Protein AF-A0AA39M0L3-F1 (afdb_monomer_lite)

Structure (mmCIF, N/CA/C/O backbone):
data_AF-A0AA39M0L3-F1
#
_entry.id   AF-A0AA39M0L3-F1
#
loop_
_atom_site.group_PDB
_atom_site.id
_atom_site.type_symbol
_atom_site.label_atom_id
_atom_site.label_alt_id
_atom_site.label_comp_id
_atom_site.label_asym_id
_atom_site.label_entity_id
_atom_site.label_seq_id
_atom_site.pdbx_PDB_ins_code
_atom_site.Cartn_x
_atom_site.Cartn_y
_atom_site.Cartn_z
_atom_site.occupancy
_atom_site.B_iso_or_equiv
_atom_site.auth_seq_id
_atom_site.auth_comp_id
_atom_site.auth_asym_id
_atom_site.auth_atom_id
_atom_site.pdbx_PDB_model_num
ATOM 1 N N . MET A 1 1 ? -43.249 -17.924 39.542 1.00 46.56 1 MET A N 1
ATOM 2 C CA . MET A 1 1 ? -41.851 -18.372 39.709 1.00 46.56 1 MET A CA 1
ATOM 3 C C . MET A 1 1 ? -40.977 -17.366 38.980 1.00 46.56 1 MET A C 1
ATOM 5 O O . MET A 1 1 ? -41.146 -17.261 37.772 1.00 46.56 1 MET A O 1
ATOM 9 N N . PRO A 1 2 ? -40.158 -16.557 39.668 1.00 52.34 2 PRO A N 1
ATOM 10 C CA . PRO A 1 2 ? -39.236 -15.657 38.985 1.00 52.34 2 PRO A CA 1
ATOM 11 C C . PRO A 1 2 ? -38.151 -16.496 38.298 1.00 52.34 2 PRO A C 1
ATOM 13 O O . PRO A 1 2 ? -37.531 -17.353 38.927 1.00 52.34 2 PRO A O 1
ATOM 16 N N . LEU A 1 3 ? -37.981 -16.300 36.992 1.00 52.09 3 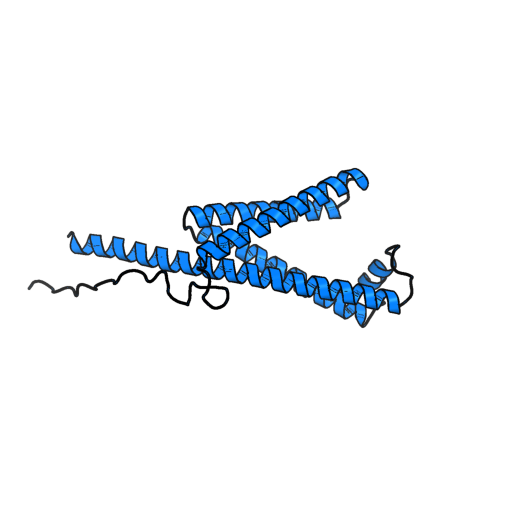LEU A N 1
ATOM 17 C CA . LEU A 1 3 ? -36.908 -16.913 36.216 1.00 52.09 3 LEU A CA 1
ATOM 18 C C . LEU A 1 3 ? -35.596 -16.234 36.619 1.00 52.09 3 LEU A C 1
ATOM 20 O O . LEU A 1 3 ? -35.412 -15.043 36.381 1.00 52.09 3 LEU A O 1
ATOM 24 N N . CYS A 1 4 ? -34.698 -16.987 37.253 1.00 48.91 4 CYS A N 1
ATOM 25 C CA . CYS A 1 4 ? -33.311 -16.575 37.443 1.00 48.91 4 CYS A CA 1
ATOM 26 C C . CYS A 1 4 ? -32.645 -16.557 36.063 1.00 48.91 4 CYS A C 1
ATOM 28 O O . CYS A 1 4 ? -32.217 -17.600 35.568 1.00 48.91 4 CYS A O 1
ATOM 30 N N . TYR A 1 5 ? -32.592 -15.393 35.417 1.00 56.22 5 TYR A N 1
ATOM 31 C CA . TYR A 1 5 ? -31.740 -15.223 34.249 1.00 56.22 5 TYR A CA 1
ATOM 32 C C . TYR A 1 5 ? -30.280 -15.233 34.717 1.00 56.22 5 TYR A C 1
ATOM 34 O O . TYR A 1 5 ? -29.941 -14.503 35.652 1.00 56.22 5 TYR A O 1
ATOM 42 N N . PRO A 1 6 ? -29.406 -16.064 34.123 1.00 57.78 6 PRO A N 1
ATOM 43 C CA . PRO A 1 6 ? -27.988 -16.013 34.426 1.00 57.78 6 PRO A CA 1
ATOM 44 C C . PRO A 1 6 ? -27.462 -14.634 34.025 1.00 57.78 6 PRO A C 1
ATOM 46 O O . PRO A 1 6 ? -27.453 -14.270 32.851 1.00 57.78 6 PRO A O 1
ATOM 49 N N . THR A 1 7 ? -27.030 -13.853 35.010 1.00 57.41 7 THR A N 1
ATOM 50 C CA . THR A 1 7 ? -26.257 -12.636 34.776 1.00 57.41 7 THR A CA 1
ATOM 51 C C . THR A 1 7 ? -24.917 -13.052 34.178 1.00 57.41 7 THR A C 1
ATOM 53 O O . THR A 1 7 ? -24.018 -13.488 34.900 1.00 57.41 7 THR A O 1
ATOM 56 N N . TYR A 1 8 ? -24.787 -12.971 32.855 1.00 57.88 8 TYR A N 1
ATOM 57 C CA . TYR A 1 8 ? -23.500 -13.128 32.188 1.00 57.88 8 TYR A CA 1
ATOM 58 C C . TYR A 1 8 ? -22.629 -11.927 32.556 1.00 57.88 8 TYR A C 1
ATOM 60 O O . TYR A 1 8 ? -22.856 -10.810 32.097 1.00 57.88 8 TYR A O 1
ATOM 68 N N . TYR A 1 9 ? -21.650 -12.146 33.432 1.00 62.09 9 TYR A N 1
ATOM 69 C CA . TYR A 1 9 ? -20.658 -11.131 33.765 1.00 62.09 9 TYR A CA 1
ATOM 70 C C . TYR A 1 9 ? -19.723 -10.954 32.566 1.00 62.09 9 TYR A C 1
ATOM 72 O O . TYR A 1 9 ? -18.829 -11.769 32.334 1.00 62.09 9 TYR A O 1
ATOM 80 N N . VAL A 1 10 ? -19.955 -9.909 31.775 1.00 71.06 10 VAL A N 1
ATOM 81 C CA . VAL A 1 10 ? -19.057 -9.522 30.687 1.00 71.06 10 VAL A CA 1
ATOM 82 C C . VAL A 1 10 ? -17.852 -8.824 31.322 1.00 71.06 10 VAL A C 1
ATOM 84 O O . VAL A 1 10 ? -17.960 -7.703 31.817 1.00 71.06 10 VAL A O 1
ATOM 87 N N . GLY A 1 11 ? -16.715 -9.522 31.386 1.00 81.38 11 GLY A N 1
ATOM 88 C CA . GLY A 1 11 ? -15.457 -8.950 31.874 1.00 81.38 11 GLY A CA 1
ATOM 89 C C . GLY A 1 11 ? -14.958 -7.808 30.974 1.00 81.38 11 GLY A C 1
ATOM 90 O O . GLY A 1 11 ? -15.377 -7.726 29.823 1.00 81.38 11 GLY A O 1
ATOM 91 N N . PRO A 1 12 ? -14.062 -6.932 31.468 1.00 88.75 12 PRO A N 1
ATOM 92 C CA . PRO A 1 12 ? -13.563 -5.792 30.700 1.00 88.75 12 PRO A CA 1
ATOM 93 C C . PRO A 1 12 ? -12.848 -6.230 29.413 1.00 88.75 12 PRO A C 1
ATOM 95 O O . PRO A 1 12 ? -12.156 -7.249 29.396 1.00 88.75 12 PRO A O 1
ATOM 98 N N . PHE A 1 13 ? -12.967 -5.431 28.348 1.00 92.12 13 PHE A N 1
ATOM 99 C CA . PHE A 1 13 ? -12.268 -5.682 27.086 1.00 92.12 13 PHE A CA 1
ATOM 100 C C . PHE A 1 13 ? -10.744 -5.622 27.267 1.00 92.12 13 PHE A C 1
ATOM 102 O O . PHE A 1 13 ? -10.194 -4.619 27.733 1.00 92.12 13 PHE A O 1
ATOM 109 N N . ASP A 1 14 ? -10.048 -6.683 26.860 1.00 93.56 14 ASP A N 1
ATOM 110 C CA . ASP A 1 14 ? -8.590 -6.758 26.936 1.00 93.56 14 ASP A CA 1
ATOM 111 C C . ASP A 1 14 ? -7.925 -6.050 25.744 1.00 93.56 14 ASP A C 1
ATOM 113 O O . ASP A 1 14 ? -7.657 -6.638 24.693 1.00 93.56 14 ASP A O 1
ATOM 117 N N . HIS A 1 15 ? -7.619 -4.765 25.929 1.00 93.00 15 HIS A N 1
ATOM 118 C CA . HIS A 1 15 ? -6.913 -3.946 24.939 1.00 93.00 15 HIS A CA 1
ATOM 119 C C . HIS A 1 15 ? -5.476 -4.408 24.653 1.00 93.00 15 HIS A C 1
ATOM 121 O O . HIS A 1 15 ? -4.912 -4.034 23.625 1.00 93.00 15 HIS A O 1
ATOM 127 N N . TYR A 1 16 ? -4.861 -5.184 25.550 1.00 92.31 16 TYR A N 1
ATOM 128 C CA . TYR A 1 16 ? -3.459 -5.591 25.438 1.00 92.31 16 TYR A CA 1
ATOM 129 C C . TYR A 1 16 ? -3.292 -7.028 24.955 1.00 92.31 16 TYR A C 1
ATOM 131 O O . TYR A 1 16 ? -2.170 -7.542 24.944 1.00 92.31 16 TYR A O 1
ATOM 139 N N . ASN A 1 17 ? -4.379 -7.647 24.491 1.00 92.50 17 ASN A N 1
ATOM 140 C CA . ASN A 1 17 ? -4.329 -8.975 23.916 1.00 92.50 17 ASN A CA 1
ATOM 141 C C . ASN A 1 17 ? -3.258 -9.020 22.799 1.00 92.50 17 ASN A C 1
ATOM 143 O O . ASN A 1 17 ? -3.282 -8.176 21.891 1.00 92.50 17 ASN A O 1
ATOM 147 N N . PRO A 1 18 ? -2.321 -9.994 22.821 1.00 93.44 18 PRO A N 1
ATOM 148 C CA . PRO A 1 18 ? -1.250 -10.125 21.829 1.00 93.44 18 PRO A CA 1
ATOM 149 C C . PRO A 1 18 ? -1.736 -10.103 20.376 1.00 93.44 18 PRO A C 1
ATOM 151 O O . PRO A 1 18 ? -0.999 -9.725 19.466 1.00 93.44 18 PRO A O 1
ATOM 154 N N . GLN A 1 19 ? -2.995 -10.472 20.154 1.00 94.88 19 GLN A N 1
ATOM 155 C CA . GLN A 1 19 ? -3.638 -10.483 18.853 1.00 94.88 19 GLN A CA 1
ATOM 156 C C . GLN A 1 19 ? -3.845 -9.077 18.244 1.00 94.88 19 GLN A C 1
ATOM 158 O O . GLN A 1 19 ? -4.029 -8.963 17.031 1.00 94.88 19 GLN A O 1
ATOM 163 N N . TYR A 1 20 ? -3.797 -8.013 19.052 1.00 94.12 20 TYR A N 1
ATOM 164 C CA . TYR A 1 20 ? -3.870 -6.610 18.615 1.00 94.12 20 TYR A CA 1
ATOM 165 C C . TYR A 1 20 ? -2.500 -5.924 18.594 1.00 94.12 20 TYR A C 1
ATOM 167 O O . TYR A 1 20 ? -2.407 -4.706 18.420 1.00 94.12 20 TYR A O 1
ATOM 175 N N . MET A 1 21 ? -1.422 -6.689 18.764 1.00 92.25 21 MET A N 1
ATOM 176 C CA . MET A 1 21 ? -0.061 -6.172 18.751 1.00 92.25 21 MET A CA 1
ATOM 177 C C . MET A 1 21 ? 0.633 -6.464 17.420 1.00 92.25 21 MET A C 1
ATOM 179 O O . MET A 1 21 ? 0.474 -7.520 16.806 1.00 92.25 21 MET A O 1
ATOM 183 N N . CYS A 1 22 ? 1.455 -5.522 16.973 1.00 91.38 22 CYS A N 1
A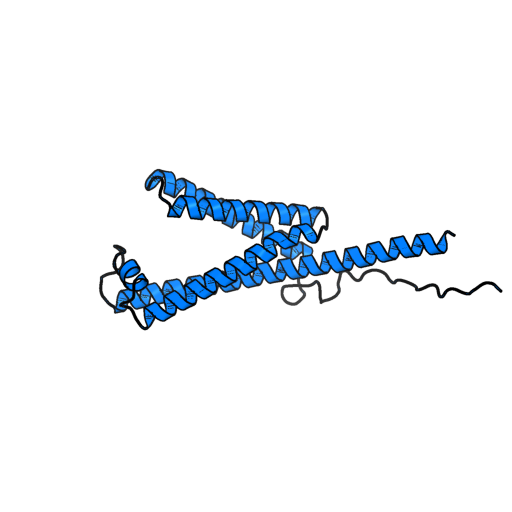TOM 184 C CA . CYS A 1 22 ? 2.331 -5.667 15.815 1.00 91.38 22 CYS A CA 1
ATOM 185 C C . CYS A 1 22 ? 3.809 -5.586 16.241 1.00 91.38 22 CYS A C 1
ATOM 187 O O . CYS A 1 22 ? 4.114 -5.419 17.423 1.00 91.38 22 CYS A O 1
ATOM 189 N N . CYS A 1 23 ? 4.729 -5.746 15.281 1.00 79.62 23 CYS A N 1
ATOM 190 C CA . CYS A 1 23 ? 6.179 -5.641 15.506 1.00 79.62 23 CYS A CA 1
ATOM 191 C C . CYS A 1 23 ? 6.668 -6.484 16.701 1.00 79.62 23 CYS A C 1
ATOM 193 O O . CYS A 1 23 ? 7.214 -5.953 17.666 1.00 79.62 23 CYS A O 1
ATOM 195 N N . CYS A 1 24 ? 6.417 -7.797 16.658 1.00 82.12 24 CYS A N 1
ATOM 196 C CA . CYS A 1 24 ? 6.792 -8.743 17.719 1.00 82.12 24 CYS A CA 1
ATOM 197 C C . CYS A 1 24 ? 6.186 -8.426 19.101 1.00 82.12 24 CYS A C 1
ATOM 199 O O . CYS A 1 24 ? 6.804 -8.706 20.121 1.00 82.12 24 CYS A O 1
ATOM 201 N N . GLY A 1 25 ? 4.990 -7.831 19.146 1.00 84.94 25 GLY A N 1
ATOM 202 C CA . GLY A 1 25 ? 4.302 -7.533 20.406 1.00 84.94 25 GLY A CA 1
ATOM 203 C C . GLY A 1 25 ? 4.608 -6.150 20.990 1.00 84.94 25 GLY A C 1
ATOM 204 O O . GLY A 1 25 ? 4.054 -5.796 22.023 1.00 84.94 25 GLY A O 1
ATOM 205 N N . SER A 1 26 ? 5.472 -5.359 20.348 1.00 89.50 26 SER A N 1
ATOM 206 C CA . SER A 1 26 ? 5.962 -4.087 20.903 1.00 89.50 26 SER A CA 1
ATOM 207 C C . SER A 1 26 ? 4.999 -2.909 20.752 1.00 89.50 26 SER A C 1
ATOM 209 O O . SER A 1 26 ? 5.082 -1.947 21.514 1.00 89.50 26 SER A O 1
ATOM 211 N N . MET A 1 27 ? 4.097 -2.945 19.767 1.00 93.56 27 MET A N 1
ATOM 212 C CA . MET A 1 27 ? 3.265 -1.793 19.429 1.00 93.56 27 MET A CA 1
ATOM 213 C C . MET A 1 27 ? 1.814 -2.190 19.165 1.00 93.56 27 MET A C 1
ATOM 215 O O . MET A 1 27 ? 1.533 -3.034 18.315 1.00 93.56 27 MET A O 1
ATOM 219 N N . HIS A 1 28 ? 0.888 -1.517 19.850 1.00 95.81 28 HIS A N 1
ATOM 220 C CA . HIS A 1 28 ? -0.551 -1.679 19.649 1.00 95.81 28 HIS A CA 1
ATOM 221 C C . HIS A 1 28 ? -0.974 -1.269 18.229 1.00 95.81 28 HIS A C 1
ATOM 223 O O . HIS A 1 28 ? -0.528 -0.233 17.720 1.00 95.81 28 HIS A O 1
ATOM 229 N N . ALA A 1 29 ? -1.881 -2.037 17.618 1.00 95.06 29 ALA A N 1
ATOM 230 C CA . ALA A 1 29 ? -2.304 -1.886 16.225 1.00 95.06 29 ALA A CA 1
ATOM 231 C C . ALA A 1 29 ? -2.763 -0.462 15.879 1.00 95.06 29 ALA A C 1
ATOM 233 O O . ALA A 1 29 ? -2.375 0.065 14.842 1.00 95.06 29 ALA A O 1
ATOM 234 N N . ARG A 1 30 ? -3.495 0.213 16.777 1.00 95.69 30 ARG A N 1
ATOM 235 C CA . ARG A 1 30 ? -3.929 1.609 16.568 1.00 95.69 30 ARG A CA 1
ATOM 236 C C . ARG A 1 30 ? -2.760 2.585 16.388 1.00 95.69 30 ARG A C 1
ATOM 238 O O . ARG A 1 30 ? -2.785 3.416 15.485 1.00 95.69 30 ARG A O 1
ATOM 245 N N . LYS A 1 31 ? -1.735 2.498 17.245 1.00 95.94 31 LYS A N 1
ATOM 246 C CA . LYS A 1 31 ? -0.553 3.379 17.168 1.00 95.94 31 LYS A CA 1
ATOM 247 C C . LYS A 1 31 ? 0.273 3.059 15.924 1.00 95.94 31 LYS A C 1
ATOM 249 O O . LYS A 1 31 ? 0.709 3.966 15.225 1.00 95.94 31 LYS A O 1
ATOM 254 N N . ALA A 1 32 ? 0.418 1.772 15.620 1.00 95.50 32 ALA A N 1
ATOM 255 C CA . ALA A 1 32 ? 1.082 1.304 14.413 1.00 95.50 32 ALA A CA 1
ATOM 256 C C . ALA A 1 32 ? 0.418 1.838 13.141 1.00 95.50 32 ALA A C 1
ATOM 258 O O . ALA A 1 32 ? 1.096 2.382 12.274 1.00 95.50 32 ALA A O 1
ATOM 259 N N . ALA A 1 33 ? -0.909 1.726 13.062 1.00 96.50 33 ALA A N 1
ATOM 260 C CA . ALA A 1 33 ? -1.703 2.209 11.943 1.00 96.50 33 ALA A CA 1
ATOM 261 C C . ALA A 1 33 ? -1.592 3.729 11.786 1.00 96.50 33 ALA A C 1
ATOM 263 O O . ALA A 1 33 ? -1.459 4.211 10.667 1.00 96.50 33 ALA A O 1
ATOM 264 N N . PHE A 1 34 ? -1.553 4.479 12.891 1.00 97.25 34 PHE A N 1
ATOM 265 C CA . PHE A 1 34 ? -1.317 5.921 12.851 1.00 97.25 34 PHE A CA 1
ATOM 266 C C . PHE A 1 34 ? 0.049 6.273 12.241 1.00 97.25 34 PHE A C 1
ATOM 268 O O . PHE A 1 34 ? 0.118 7.068 11.306 1.00 97.25 34 PHE A O 1
ATOM 275 N N . TYR A 1 35 ? 1.138 5.649 12.704 1.00 96.31 35 TYR A N 1
ATOM 276 C CA . TYR A 1 35 ? 2.466 5.898 12.130 1.00 96.31 35 TYR A CA 1
ATOM 277 C C . TYR A 1 35 ? 2.566 5.454 10.668 1.00 96.31 35 TYR A C 1
ATOM 279 O O . TYR A 1 35 ? 3.163 6.157 9.853 1.00 96.31 35 TYR A O 1
ATOM 287 N N . ALA A 1 36 ? 1.947 4.324 10.323 1.00 95.94 36 ALA A N 1
ATOM 288 C CA . ALA A 1 36 ? 1.877 3.837 8.952 1.00 95.94 36 ALA A CA 1
ATOM 289 C C . ALA A 1 36 ? 1.119 4.818 8.040 1.00 95.94 36 ALA A C 1
ATOM 291 O O . ALA A 1 36 ? 1.594 5.112 6.945 1.00 95.94 36 ALA A O 1
ATOM 292 N N . ALA A 1 37 ? -0.003 5.379 8.502 1.00 96.94 37 ALA A N 1
ATOM 293 C CA . ALA A 1 37 ? -0.759 6.401 7.780 1.00 96.94 37 ALA A CA 1
ATOM 294 C C . ALA A 1 37 ? 0.055 7.691 7.590 1.00 96.94 37 ALA A C 1
ATOM 296 O O . ALA A 1 37 ? 0.084 8.233 6.488 1.00 96.94 37 ALA A O 1
ATOM 297 N N . CYS A 1 38 ? 0.782 8.152 8.614 1.00 97.44 38 CYS A N 1
ATOM 298 C CA . CYS A 1 38 ? 1.675 9.312 8.503 1.00 97.44 38 CYS A CA 1
ATOM 299 C C . CYS A 1 38 ? 2.801 9.087 7.483 1.00 97.44 38 CYS A C 1
ATOM 301 O O . CYS A 1 38 ? 3.080 9.965 6.667 1.00 97.44 38 CYS A O 1
ATOM 303 N N . LEU A 1 39 ? 3.431 7.909 7.500 1.00 96.12 39 LEU A N 1
ATOM 304 C CA . LEU A 1 39 ? 4.472 7.561 6.535 1.00 96.12 39 LEU A CA 1
ATOM 305 C C . LEU A 1 39 ? 3.906 7.485 5.112 1.00 96.12 39 LEU A C 1
ATOM 307 O O . LEU A 1 39 ? 4.474 8.073 4.193 1.00 96.12 39 LEU A O 1
ATOM 311 N N . ALA A 1 40 ? 2.765 6.813 4.934 1.00 95.88 40 ALA A N 1
ATOM 312 C CA . ALA A 1 40 ? 2.069 6.747 3.652 1.00 95.88 40 ALA A CA 1
ATOM 313 C C . ALA A 1 40 ? 1.703 8.149 3.146 1.00 95.88 40 ALA A C 1
ATOM 315 O O . ALA A 1 40 ? 1.872 8.441 1.963 1.00 95.88 40 ALA A O 1
ATOM 316 N N . MET A 1 41 ? 1.278 9.040 4.048 1.00 97.44 41 MET A N 1
ATOM 317 C CA . MET A 1 41 ? 0.960 10.420 3.709 1.00 97.44 41 MET A CA 1
ATOM 318 C C . MET A 1 41 ? 2.190 11.159 3.170 1.00 97.44 41 MET A C 1
ATOM 320 O O . MET A 1 41 ? 2.140 11.752 2.094 1.00 97.44 41 MET A O 1
ATOM 324 N N . ALA A 1 42 ? 3.321 11.079 3.872 1.00 96.69 42 ALA A N 1
ATOM 325 C CA . ALA A 1 42 ? 4.563 11.700 3.422 1.00 96.69 42 ALA A CA 1
ATOM 326 C C . ALA A 1 42 ? 4.984 11.192 2.031 1.00 96.69 42 ALA A C 1
ATOM 328 O O . ALA A 1 42 ? 5.307 11.990 1.151 1.00 96.69 42 ALA A O 1
ATOM 329 N N . VAL A 1 43 ? 4.908 9.877 1.799 1.00 94.50 43 VAL A N 1
ATOM 330 C CA . VAL A 1 43 ? 5.242 9.264 0.503 1.00 94.50 43 VAL A CA 1
ATOM 331 C C . VAL A 1 43 ? 4.307 9.742 -0.609 1.00 94.50 43 VAL A C 1
ATOM 333 O O . VAL A 1 43 ? 4.777 10.078 -1.697 1.00 94.50 43 VAL A O 1
ATOM 336 N N . VAL A 1 44 ? 2.997 9.813 -0.358 1.00 95.38 44 VAL A N 1
ATOM 337 C CA . VAL A 1 44 ? 2.022 10.286 -1.353 1.00 95.38 44 VAL A CA 1
ATOM 338 C C . VAL A 1 44 ? 2.233 11.763 -1.678 1.00 95.38 44 VAL A C 1
ATOM 340 O O . VAL A 1 44 ? 2.215 12.124 -2.851 1.00 95.38 44 VAL A O 1
ATOM 343 N N . VAL A 1 45 ? 2.507 12.610 -0.683 1.00 95.31 45 VAL A N 1
ATOM 344 C CA . VAL A 1 45 ? 2.807 14.034 -0.911 1.00 95.31 45 VAL A CA 1
ATOM 345 C C . VAL A 1 45 ? 4.068 14.199 -1.759 1.00 95.31 45 VAL A C 1
ATOM 347 O O . VAL A 1 45 ? 4.041 14.923 -2.752 1.00 95.31 45 VAL A O 1
ATOM 350 N N . LEU A 1 46 ? 5.149 13.486 -1.429 1.00 95.50 46 LEU A N 1
ATOM 351 C CA . LEU A 1 46 ? 6.376 13.503 -2.231 1.00 95.50 46 LEU A CA 1
ATOM 352 C C . LEU A 1 46 ? 6.127 13.011 -3.662 1.00 95.50 46 LEU A C 1
ATOM 354 O O . LEU A 1 46 ? 6.645 13.595 -4.613 1.00 95.50 46 LEU A O 1
ATOM 358 N N . SER A 1 47 ? 5.291 11.984 -3.826 1.00 93.38 47 SER A N 1
ATOM 359 C CA . SER A 1 47 ? 4.915 11.459 -5.142 1.00 93.38 47 SER A CA 1
ATOM 360 C C . SER A 1 47 ? 4.137 12.490 -5.963 1.00 93.38 47 SER A C 1
ATOM 362 O O . SER A 1 47 ? 4.435 12.684 -7.138 1.00 93.38 47 SER A O 1
ATOM 364 N N . LEU A 1 48 ? 3.183 13.199 -5.352 1.00 93.62 48 LEU A N 1
ATOM 365 C CA . LEU A 1 48 ? 2.423 14.265 -6.012 1.00 93.62 48 LEU A CA 1
ATOM 366 C C . LEU A 1 48 ? 3.320 15.439 -6.424 1.00 93.62 48 LEU A C 1
ATOM 368 O O . LEU A 1 48 ? 3.169 15.949 -7.532 1.00 93.62 48 LEU A O 1
ATOM 372 N N . ILE A 1 49 ? 4.283 15.829 -5.581 1.00 94.94 49 ILE A N 1
ATOM 373 C CA . ILE A 1 49 ? 5.285 16.849 -5.928 1.00 94.94 49 ILE A CA 1
ATOM 374 C C . ILE A 1 49 ? 6.126 16.380 -7.120 1.00 94.94 49 ILE A C 1
ATOM 376 O O . ILE A 1 49 ? 6.293 17.129 -8.080 1.00 94.94 49 ILE A O 1
ATOM 380 N N . GLY A 1 50 ? 6.612 15.136 -7.100 1.00 93.25 50 GLY A N 1
ATOM 381 C CA . GLY A 1 50 ? 7.384 14.566 -8.207 1.00 93.25 50 GLY A CA 1
ATOM 382 C C . GLY A 1 50 ? 6.601 14.539 -9.522 1.00 93.25 50 GLY A C 1
ATOM 383 O O . GLY A 1 50 ? 7.131 14.912 -10.566 1.00 93.25 50 GLY A O 1
ATOM 384 N N . ILE A 1 51 ? 5.317 14.180 -9.468 1.00 93.38 51 ILE A N 1
ATOM 385 C CA . ILE A 1 51 ? 4.421 14.210 -10.631 1.00 93.38 51 ILE A CA 1
ATOM 386 C C . ILE A 1 51 ? 4.213 15.650 -11.123 1.00 93.38 51 ILE A C 1
ATOM 388 O O . ILE A 1 51 ? 4.284 15.895 -12.325 1.00 93.38 51 ILE A O 1
ATOM 392 N N . ALA A 1 52 ? 4.011 16.616 -10.222 1.00 93.00 52 ALA A N 1
ATOM 393 C CA . ALA A 1 52 ? 3.860 18.027 -10.582 1.00 93.00 52 ALA A CA 1
ATOM 394 C C . ALA A 1 52 ? 5.116 18.593 -11.269 1.00 93.00 52 ALA A C 1
ATOM 396 O O . ALA A 1 52 ? 5.008 19.287 -12.279 1.00 93.00 52 ALA A O 1
ATOM 397 N N . VAL A 1 53 ? 6.305 18.246 -10.769 1.00 94.88 53 VAL A N 1
ATOM 398 C CA . VAL A 1 53 ? 7.584 18.597 -11.408 1.00 94.88 53 VAL A CA 1
ATOM 399 C C . VAL A 1 53 ? 7.734 17.894 -12.761 1.00 94.88 53 VAL A C 1
ATOM 401 O O . VAL A 1 53 ? 8.180 18.498 -13.730 1.00 94.88 53 VAL A O 1
ATOM 404 N N . SER A 1 54 ? 7.314 16.634 -12.884 1.00 92.38 54 SER A N 1
ATOM 405 C CA . SER A 1 54 ? 7.341 15.941 -14.177 1.00 92.38 54 SER A CA 1
ATOM 406 C C . SER A 1 54 ? 6.424 16.609 -15.207 1.00 92.38 54 SER A C 1
ATOM 408 O O . SER A 1 54 ? 6.812 16.740 -16.366 1.00 92.38 54 SER A O 1
ATOM 410 N N . PHE A 1 55 ? 5.251 17.107 -14.797 1.00 92.06 55 PHE A N 1
ATOM 411 C CA . PHE A 1 55 ? 4.371 17.880 -15.677 1.00 92.06 55 PHE A CA 1
ATOM 412 C C . PHE A 1 55 ? 4.999 19.191 -16.154 1.00 92.06 55 PHE A C 1
ATOM 414 O O . PHE A 1 55 ? 4.761 19.580 -17.296 1.00 92.06 55 PHE A O 1
ATOM 421 N N . SER A 1 56 ? 5.794 19.869 -15.320 1.00 92.50 56 SER A N 1
ATOM 422 C CA . SER A 1 56 ? 6.435 21.124 -15.725 1.00 92.50 56 SER A CA 1
ATOM 423 C C . SER A 1 56 ? 7.606 20.916 -16.686 1.00 92.50 56 SER A C 1
ATOM 425 O O . SER A 1 56 ? 7.843 21.774 -17.531 1.00 92.50 56 SER A O 1
ATOM 427 N N . ILE A 1 57 ? 8.314 19.786 -16.585 1.00 92.88 57 ILE A N 1
ATOM 428 C CA . ILE A 1 57 ? 9.486 19.485 -17.420 1.00 92.88 57 ILE A CA 1
ATOM 429 C C . ILE A 1 57 ? 9.087 18.774 -18.717 1.00 92.88 57 ILE A C 1
ATOM 431 O O . ILE A 1 57 ? 9.512 19.170 -19.798 1.00 92.88 57 ILE A O 1
ATOM 435 N N . CYS A 1 58 ? 8.289 17.710 -18.616 1.00 87.69 58 CYS A N 1
ATOM 436 C CA . CYS A 1 58 ? 7.965 16.827 -19.739 1.00 87.69 58 CYS A CA 1
ATOM 437 C C . CYS A 1 58 ? 6.603 17.144 -20.376 1.00 87.69 58 CYS A C 1
ATOM 439 O O . CYS A 1 58 ? 6.287 16.627 -21.440 1.00 87.69 58 CYS A O 1
ATOM 441 N N . GLY A 1 59 ? 5.783 17.991 -19.750 1.00 88.62 59 GLY A N 1
ATOM 442 C CA . GLY A 1 59 ? 4.425 18.264 -20.208 1.00 88.62 59 GLY A CA 1
ATOM 443 C C . GLY A 1 59 ? 3.427 17.160 -19.842 1.00 88.62 59 GLY A C 1
ATOM 444 O O . GLY A 1 59 ? 3.661 16.308 -18.977 1.00 88.62 59 GLY A O 1
ATOM 445 N N . VAL A 1 60 ? 2.251 17.204 -20.475 1.00 90.69 60 VAL A N 1
ATOM 446 C CA . VAL A 1 60 ? 1.126 16.317 -20.151 1.00 90.69 60 VAL A CA 1
ATOM 447 C C . VAL A 1 60 ? 1.241 15.005 -20.924 1.00 90.69 60 VAL A C 1
ATOM 449 O O . VAL A 1 60 ? 0.799 14.894 -22.065 1.00 90.69 60 VAL A O 1
ATOM 452 N N . HIS A 1 61 ? 1.795 13.987 -20.268 1.00 89.00 61 HIS A N 1
ATOM 453 C CA . HIS A 1 61 ? 1.791 12.608 -20.754 1.00 89.00 61 HIS A CA 1
ATOM 454 C C . HIS A 1 61 ? 0.723 11.768 -20.046 1.00 89.00 61 HIS A C 1
ATOM 456 O O . HIS A 1 61 ? 0.485 11.921 -18.846 1.00 89.00 61 HIS A O 1
ATOM 462 N N . SER A 1 62 ? 0.115 10.824 -20.771 1.00 88.00 62 SER A N 1
ATOM 463 C CA . SER A 1 62 ? -0.917 9.917 -20.242 1.00 88.00 62 SER A CA 1
ATOM 464 C C . SER A 1 62 ? -0.451 9.129 -19.012 1.00 88.00 62 SER A C 1
ATOM 466 O O . SER A 1 62 ? -1.237 8.897 -18.092 1.00 88.00 62 SER A O 1
ATOM 468 N N . VAL A 1 63 ? 0.835 8.771 -18.958 1.00 87.00 63 VAL A N 1
ATOM 469 C CA . VAL A 1 63 ? 1.457 8.091 -17.813 1.00 87.00 63 VAL A CA 1
ATOM 470 C C . VAL A 1 63 ? 1.424 8.977 -16.565 1.00 87.00 63 VAL A C 1
ATOM 472 O O . VAL A 1 63 ? 0.969 8.524 -15.518 1.00 87.00 63 VAL A O 1
ATOM 475 N N . ASN A 1 64 ? 1.814 10.250 -16.679 1.00 89.38 64 ASN A N 1
ATOM 476 C CA . ASN A 1 64 ? 1.816 11.193 -15.555 1.00 89.38 64 ASN A CA 1
ATOM 477 C C . ASN A 1 64 ? 0.400 11.457 -15.035 1.00 89.38 64 ASN A C 1
ATOM 479 O O . ASN A 1 64 ? 0.181 11.484 -13.826 1.00 89.38 64 ASN A O 1
ATOM 483 N N . VAL A 1 65 ? -0.576 11.582 -15.942 1.00 92.50 65 VAL A N 1
ATOM 484 C CA . VAL A 1 65 ? -1.995 11.718 -15.573 1.00 92.50 65 VAL A CA 1
ATOM 485 C C . VAL A 1 65 ? -2.475 10.478 -14.819 1.00 92.50 65 VAL A C 1
ATOM 487 O O . VAL A 1 65 ? -3.062 10.602 -13.747 1.00 92.50 65 VAL A O 1
ATOM 490 N N . SER A 1 66 ? -2.170 9.281 -15.327 1.00 92.44 66 SER A N 1
ATOM 491 C CA . SER A 1 66 ? -2.570 8.016 -14.698 1.00 92.44 66 SER A CA 1
ATOM 492 C C . SER A 1 66 ? -1.957 7.853 -13.303 1.00 92.44 66 SER A C 1
ATOM 494 O O . SER A 1 66 ? -2.659 7.510 -12.353 1.00 92.44 66 SER A O 1
ATOM 496 N N . LEU A 1 67 ? -0.663 8.157 -13.154 1.00 91.94 67 LEU A N 1
ATOM 497 C CA . LEU A 1 67 ? 0.020 8.150 -11.858 1.00 91.94 67 LEU A CA 1
ATOM 498 C C . LEU A 1 67 ? -0.577 9.181 -10.893 1.00 91.94 67 LEU A C 1
ATOM 500 O O . LEU A 1 67 ? -0.748 8.877 -9.714 1.00 91.94 67 LEU A O 1
ATOM 504 N N . GLY A 1 68 ? -0.947 10.365 -11.389 1.00 93.44 68 GLY A N 1
ATOM 505 C CA . GLY A 1 68 ? -1.616 11.401 -10.603 1.00 93.44 68 GLY A CA 1
ATOM 506 C C . GLY A 1 68 ? -2.971 10.947 -10.062 1.00 93.44 68 GLY A C 1
ATOM 507 O O . GLY A 1 68 ? -3.241 11.109 -8.873 1.00 93.44 68 GLY A O 1
ATOM 508 N N . VAL A 1 69 ? -3.796 10.310 -10.899 1.00 95.00 69 VAL A N 1
ATOM 509 C CA . VAL A 1 69 ? -5.095 9.754 -10.483 1.00 95.00 69 VAL A CA 1
ATOM 510 C C . VAL A 1 69 ? -4.913 8.678 -9.412 1.00 95.00 69 VAL A C 1
ATOM 512 O O . VAL A 1 69 ? -5.597 8.703 -8.389 1.00 95.00 69 VAL A O 1
ATOM 515 N N . ILE A 1 70 ? -3.960 7.761 -9.600 1.00 94.50 70 ILE A N 1
ATOM 516 C CA . ILE A 1 70 ? -3.664 6.706 -8.620 1.00 94.50 70 ILE A CA 1
ATOM 517 C C . ILE A 1 70 ? -3.196 7.313 -7.289 1.00 94.50 70 ILE A C 1
ATOM 519 O O . ILE A 1 70 ? -3.673 6.908 -6.227 1.00 94.50 70 ILE A O 1
ATOM 523 N N . ALA A 1 71 ? -2.299 8.303 -7.330 1.00 94.75 71 ALA A N 1
ATOM 524 C CA . ALA A 1 71 ? -1.819 8.997 -6.137 1.00 94.75 71 ALA A CA 1
ATOM 525 C C . ALA A 1 71 ? -2.954 9.734 -5.407 1.00 94.75 71 ALA A C 1
ATOM 527 O O . ALA A 1 71 ? -3.013 9.710 -4.178 1.00 94.75 71 ALA A O 1
ATOM 528 N N . PHE A 1 72 ? -3.891 10.330 -6.148 1.00 95.12 72 PHE A N 1
ATOM 529 C CA . PHE A 1 72 ? -5.066 10.989 -5.583 1.00 95.12 72 PHE A CA 1
ATOM 530 C C . PHE A 1 72 ? -6.031 10.003 -4.905 1.00 95.12 72 PHE A C 1
ATOM 532 O O . PHE A 1 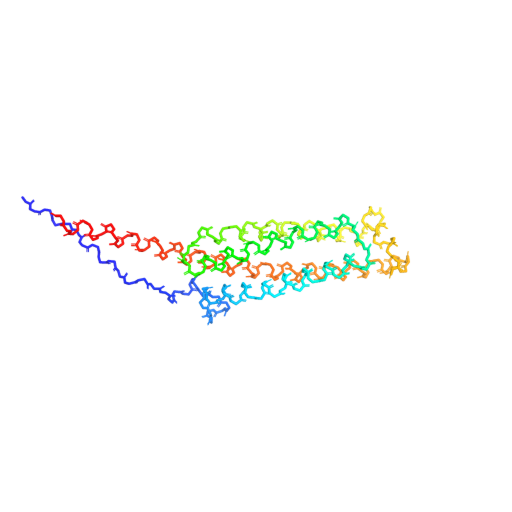72 ? -6.485 10.254 -3.792 1.00 95.12 72 PHE A O 1
ATOM 539 N N . ILE A 1 73 ? -6.300 8.843 -5.511 1.00 96.56 73 ILE A N 1
ATOM 540 C CA . ILE A 1 73 ? -7.095 7.780 -4.866 1.00 96.56 73 ILE A CA 1
ATOM 541 C C . ILE A 1 73 ? -6.402 7.296 -3.583 1.00 96.56 73 ILE A C 1
ATOM 543 O O . ILE A 1 73 ? -7.050 7.133 -2.547 1.00 96.56 73 ILE A O 1
ATOM 547 N N . GLY A 1 74 ? -5.077 7.119 -3.633 1.00 95.62 74 GLY A N 1
ATOM 548 C CA . GLY A 1 74 ? -4.266 6.781 -2.464 1.00 95.62 74 GLY A CA 1
ATOM 549 C C . GLY A 1 74 ? -4.391 7.816 -1.344 1.00 95.62 74 GLY A C 1
ATOM 550 O O . GLY A 1 74 ? -4.604 7.444 -0.192 1.00 95.62 74 GLY A O 1
ATOM 551 N N . LEU A 1 75 ? -4.347 9.109 -1.682 1.00 97.00 75 LEU A N 1
ATOM 552 C CA . LEU A 1 75 ? -4.571 10.211 -0.744 1.00 97.00 75 LEU A CA 1
ATOM 553 C C . LEU A 1 75 ? -5.937 10.099 -0.055 1.00 97.00 75 LEU A C 1
ATOM 555 O O . LEU A 1 75 ? -6.003 10.162 1.170 1.00 97.00 75 LEU A O 1
ATOM 559 N N . LEU A 1 76 ? -7.014 9.885 -0.816 1.00 97.62 76 LEU A N 1
ATOM 560 C CA . LEU A 1 76 ? -8.358 9.735 -0.250 1.00 97.62 76 LEU A CA 1
ATOM 561 C C . LEU A 1 76 ? -8.439 8.550 0.720 1.00 97.62 76 LEU A C 1
ATOM 563 O O . LEU A 1 76 ? -8.996 8.683 1.806 1.00 97.62 76 LEU A O 1
ATOM 567 N N . CYS A 1 77 ? -7.835 7.413 0.371 1.00 97.75 77 CYS A N 1
ATOM 568 C CA . CYS A 1 77 ? -7.782 6.243 1.249 1.00 97.75 77 CYS A CA 1
ATOM 569 C C . CYS A 1 77 ? -7.001 6.505 2.546 1.00 97.75 77 CYS A C 1
ATOM 571 O O . CYS A 1 77 ? -7.403 6.028 3.605 1.00 97.75 77 CYS A O 1
ATOM 573 N N . ILE A 1 78 ? -5.919 7.287 2.492 1.00 97.62 78 ILE A N 1
ATOM 574 C CA . ILE A 1 78 ? -5.160 7.690 3.685 1.00 97.62 78 ILE A CA 1
ATOM 575 C C . ILE A 1 78 ? -5.993 8.627 4.570 1.00 97.62 78 ILE A C 1
ATOM 577 O O . ILE A 1 78 ? -6.018 8.458 5.788 1.00 97.62 78 ILE A O 1
ATOM 581 N N . LEU A 1 79 ? -6.718 9.582 3.981 1.00 97.88 79 LEU A N 1
ATOM 582 C CA . LEU A 1 79 ? -7.614 10.471 4.729 1.00 97.88 79 LEU A CA 1
ATOM 583 C C . LEU A 1 79 ? -8.754 9.692 5.402 1.00 97.88 79 LEU A C 1
ATOM 585 O O . LEU A 1 79 ? -9.029 9.914 6.580 1.00 97.88 79 LEU A O 1
ATOM 589 N N . LEU A 1 80 ? -9.361 8.733 4.694 1.00 98.00 80 LEU A N 1
ATOM 590 C CA . LEU A 1 80 ? -10.350 7.816 5.268 1.00 98.00 80 LEU A CA 1
ATOM 591 C C . LEU A 1 80 ? -9.759 6.994 6.414 1.00 98.00 80 LEU A C 1
ATOM 593 O O . LEU A 1 80 ? -10.398 6.845 7.450 1.00 98.00 80 LEU A O 1
ATOM 597 N N . MET A 1 81 ? -8.519 6.522 6.275 1.00 97.88 81 MET A N 1
ATOM 598 C CA . MET A 1 81 ? -7.823 5.814 7.347 1.00 97.88 81 MET A CA 1
ATOM 599 C C . MET A 1 81 ? -7.640 6.698 8.589 1.00 97.88 81 MET A C 1
ATOM 601 O O . MET A 1 81 ? -7.898 6.235 9.698 1.00 97.88 81 MET A O 1
ATOM 605 N N . PHE A 1 82 ? -7.252 7.970 8.440 1.00 98.19 82 PHE A N 1
ATOM 606 C CA . PHE A 1 82 ? -7.157 8.904 9.571 1.00 98.19 82 PHE A CA 1
ATOM 607 C C . PHE A 1 82 ? -8.508 9.142 10.250 1.00 98.19 82 PHE A C 1
ATOM 609 O O . PHE A 1 82 ? -8.593 9.098 11.480 1.00 98.19 82 PHE A O 1
ATOM 616 N N . GLU A 1 83 ? -9.565 9.354 9.467 1.00 98.06 83 GLU A N 1
ATOM 617 C CA . GLU A 1 83 ? -10.925 9.498 9.990 1.00 98.06 83 GLU A CA 1
ATOM 618 C C . GLU A 1 83 ? -11.387 8.227 10.719 1.00 98.06 83 GLU A C 1
ATOM 620 O O . GLU A 1 83 ? -11.913 8.320 11.829 1.00 98.06 83 GLU A O 1
ATOM 625 N N . GLY A 1 84 ? -11.093 7.045 10.170 1.00 97.69 84 GLY A N 1
ATOM 626 C CA . GLY A 1 84 ? -11.358 5.752 10.802 1.00 97.69 84 GLY A CA 1
ATOM 627 C C . GLY A 1 84 ? -10.616 5.575 12.124 1.00 97.69 84 GLY A C 1
ATOM 628 O O . GLY A 1 84 ? -11.208 5.172 13.121 1.00 97.69 84 GLY A O 1
ATOM 629 N N . LEU A 1 85 ? -9.338 5.959 12.188 1.00 97.56 85 LEU A N 1
ATOM 630 C CA . LEU A 1 85 ? -8.539 5.911 13.419 1.00 97.56 85 LEU A CA 1
ATOM 631 C C . LEU A 1 85 ? -9.027 6.891 14.496 1.00 97.56 85 LEU A C 1
ATOM 633 O O . LEU A 1 85 ? -8.900 6.610 15.696 1.00 97.56 85 LEU A O 1
ATOM 637 N N . ARG A 1 86 ? -9.557 8.047 14.080 1.00 97.44 86 ARG A N 1
ATOM 638 C CA . ARG A 1 86 ? -10.117 9.063 14.977 1.00 97.44 86 ARG A CA 1
ATOM 639 C C . ARG A 1 86 ? -11.469 8.630 15.536 1.00 97.44 86 ARG A C 1
ATOM 641 O O . ARG A 1 86 ? -11.696 8.798 16.730 1.00 97.44 86 ARG A O 1
ATOM 648 N N . LYS A 1 87 ? -12.344 8.100 14.680 1.00 97.25 87 LYS A N 1
ATOM 649 C CA . LYS A 1 87 ? -13.711 7.686 15.029 1.00 97.25 87 LYS A CA 1
ATOM 650 C C . LYS A 1 87 ? -13.802 6.261 15.568 1.00 97.25 87 LYS A C 1
ATOM 652 O O . LYS A 1 87 ? -14.870 5.878 16.019 1.00 97.25 87 LYS A O 1
ATOM 657 N N . GLU A 1 88 ? -12.705 5.503 15.526 1.00 97.06 88 GLU A N 1
ATOM 658 C CA . GLU A 1 88 ? -12.695 4.063 15.823 1.00 97.06 88 GLU A CA 1
ATOM 659 C C . GLU A 1 88 ? -13.705 3.300 14.946 1.00 97.06 88 GLU A C 1
ATOM 661 O O . GLU A 1 88 ? -14.357 2.365 15.400 1.00 97.06 88 GLU A O 1
ATOM 666 N N . ALA A 1 89 ? -13.837 3.743 13.689 1.00 97.00 89 ALA A N 1
ATOM 667 C CA . ALA A 1 89 ? -14.770 3.210 12.703 1.00 97.00 89 ALA A CA 1
ATOM 668 C C . ALA A 1 89 ? -14.032 2.264 11.744 1.00 97.00 89 ALA A C 1
ATOM 670 O O . ALA A 1 89 ? -13.277 2.700 10.869 1.00 97.00 89 ALA A O 1
ATOM 671 N N . GLU A 1 90 ? -14.251 0.965 11.914 1.00 97.44 90 GLU A N 1
ATOM 672 C CA . GLU A 1 90 ? -13.656 -0.121 11.137 1.00 97.44 90 GLU A CA 1
ATOM 673 C C . GLU A 1 90 ? -14.014 -0.048 9.649 1.00 97.44 90 GLU A C 1
ATOM 675 O O . GLU A 1 90 ? -13.162 -0.312 8.800 1.00 97.44 90 GLU A O 1
ATOM 680 N N . GLU A 1 91 ? -15.223 0.403 9.310 1.00 97.56 91 GLU A N 1
ATOM 681 C CA . GLU A 1 91 ? -15.694 0.523 7.924 1.00 97.56 91 GLU A CA 1
ATOM 682 C C . GLU A 1 91 ? -14.799 1.450 7.088 1.00 97.56 91 GLU A C 1
ATOM 684 O O . GLU A 1 91 ? -14.541 1.196 5.911 1.00 97.56 91 GLU A O 1
ATOM 689 N N . MET A 1 92 ? -14.242 2.496 7.707 1.00 97.81 92 MET A N 1
ATOM 690 C CA . MET A 1 92 ? -13.348 3.447 7.036 1.00 97.81 92 MET A CA 1
ATOM 691 C C . MET A 1 92 ? -11.956 2.861 6.743 1.00 97.81 92 MET A C 1
ATOM 693 O O . MET A 1 92 ? -11.210 3.420 5.938 1.00 97.81 9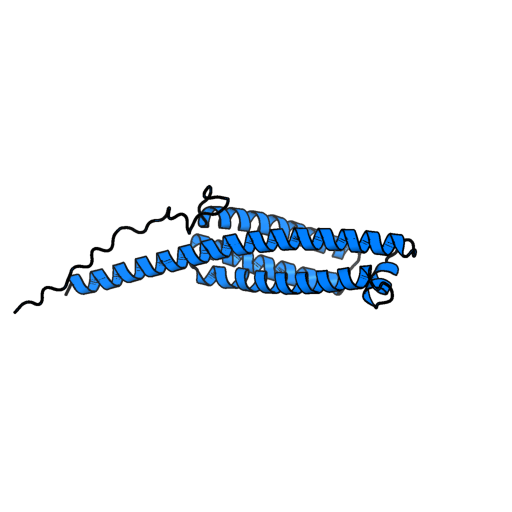2 MET A O 1
ATOM 697 N N . LEU A 1 93 ? -11.603 1.725 7.355 1.00 97.38 93 LEU A N 1
ATOM 698 C CA . LEU A 1 93 ? -10.362 0.991 7.088 1.00 97.38 93 LEU A CA 1
ATOM 699 C C . LEU A 1 93 ? -10.510 -0.017 5.936 1.00 97.38 93 LEU A C 1
ATOM 701 O O . LEU A 1 93 ? -9.504 -0.509 5.422 1.00 97.38 93 LEU A O 1
ATOM 705 N N . VAL A 1 94 ? -11.734 -0.306 5.484 1.00 97.88 94 VAL A N 1
ATOM 706 C CA . VAL A 1 94 ? -11.988 -1.253 4.387 1.00 97.88 94 VAL A CA 1
ATOM 707 C C . VAL A 1 94 ? -11.466 -0.735 3.034 1.00 97.88 94 VAL A C 1
ATOM 709 O O . VAL A 1 94 ? -10.750 -1.484 2.364 1.00 97.88 94 VAL A O 1
ATOM 712 N N . PRO A 1 95 ? -11.706 0.528 2.617 1.00 97.62 95 PRO A N 1
ATOM 713 C CA . PRO A 1 95 ? -11.170 1.051 1.357 1.00 97.62 95 PRO A CA 1
ATOM 714 C C . PRO A 1 95 ? -9.639 0.949 1.209 1.00 97.62 95 PRO A C 1
ATOM 716 O O . PRO A 1 95 ? -9.192 0.409 0.192 1.00 97.62 95 PRO A O 1
ATOM 719 N N . PRO A 1 96 ? -8.801 1.373 2.184 1.00 96.81 96 PRO A N 1
ATOM 720 C CA . PRO A 1 96 ? -7.353 1.204 2.063 1.00 96.81 96 PRO A CA 1
ATOM 721 C C . PRO A 1 96 ? -6.917 -0.270 2.039 1.00 96.81 96 PRO A C 1
ATOM 723 O O . PRO A 1 96 ? -5.906 -0.584 1.403 1.00 96.81 96 PRO A O 1
ATOM 726 N N . LEU A 1 97 ? -7.661 -1.191 2.669 1.00 97.69 97 LEU A N 1
ATOM 727 C CA . LEU A 1 97 ? -7.388 -2.633 2.583 1.00 97.69 97 LEU A CA 1
ATOM 728 C C . LEU A 1 97 ? -7.651 -3.181 1.177 1.00 97.69 97 LEU A C 1
ATOM 730 O O . LEU A 1 97 ? -6.774 -3.830 0.608 1.00 97.69 97 LEU A O 1
ATOM 734 N N . ILE A 1 98 ? -8.812 -2.871 0.590 1.00 97.69 98 ILE A N 1
ATOM 735 C CA . ILE A 1 98 ? -9.156 -3.269 -0.785 1.00 97.69 98 ILE A CA 1
ATOM 736 C C . ILE A 1 98 ? -8.118 -2.721 -1.767 1.00 97.69 98 ILE A C 1
ATOM 738 O O . ILE A 1 98 ? -7.602 -3.455 -2.613 1.00 97.69 98 ILE A O 1
ATOM 742 N N . LEU A 1 99 ? -7.763 -1.442 -1.618 1.00 96.00 99 LEU A N 1
ATOM 743 C CA . LEU A 1 99 ? -6.764 -0.801 -2.462 1.00 96.00 99 LEU A CA 1
ATOM 744 C C . LEU A 1 99 ? -5.392 -1.486 -2.331 1.00 96.00 99 LEU A C 1
ATOM 746 O O . LEU A 1 99 ? -4.732 -1.732 -3.340 1.00 96.00 99 LEU A O 1
ATOM 750 N N . SER A 1 100 ? -4.982 -1.856 -1.114 1.00 96.19 100 SER A N 1
ATOM 751 C CA . SER A 1 100 ? -3.724 -2.579 -0.874 1.00 96.19 100 SER A CA 1
ATOM 752 C C . SER A 1 100 ? -3.703 -3.944 -1.567 1.00 96.19 100 SER A C 1
ATOM 754 O O . SER A 1 100 ? -2.709 -4.288 -2.204 1.00 96.19 100 SER A O 1
ATOM 756 N N . VAL A 1 101 ? -4.805 -4.701 -1.516 1.00 97.25 101 VAL A N 1
ATOM 757 C CA . VAL A 1 101 ? -4.929 -5.993 -2.215 1.00 97.25 101 VAL A CA 1
ATOM 758 C C . VAL A 1 101 ? -4.829 -5.812 -3.733 1.00 97.25 101 VAL A C 1
ATOM 760 O O . VAL A 1 101 ? -4.096 -6.550 -4.395 1.00 97.25 101 VAL A O 1
ATOM 763 N N . ALA A 1 102 ? -5.498 -4.798 -4.290 1.00 96.00 102 ALA A N 1
ATOM 764 C CA . ALA A 1 102 ? -5.408 -4.485 -5.715 1.00 96.00 102 ALA A CA 1
ATOM 765 C C . ALA A 1 102 ? -3.969 -4.132 -6.134 1.00 96.00 102 ALA A C 1
ATOM 767 O O . ALA A 1 102 ? -3.462 -4.658 -7.129 1.00 96.00 102 ALA A O 1
ATOM 768 N N . PHE A 1 103 ? -3.267 -3.309 -5.347 1.00 93.75 103 PHE A N 1
ATOM 769 C CA . PHE A 1 103 ? -1.858 -2.997 -5.595 1.00 93.75 103 PHE A CA 1
ATOM 770 C C . PHE A 1 103 ? -0.968 -4.237 -5.548 1.00 93.75 103 PHE A C 1
ATOM 772 O O . PHE A 1 103 ? -0.109 -4.399 -6.413 1.00 93.75 103 PHE A O 1
ATOM 779 N N . MET A 1 104 ? -1.184 -5.130 -4.583 1.00 95.44 104 MET A N 1
ATOM 780 C CA . MET A 1 104 ? -0.435 -6.382 -4.474 1.00 95.44 104 MET A CA 1
ATOM 781 C C . MET A 1 104 ? -0.600 -7.253 -5.722 1.00 95.44 104 MET A C 1
ATOM 783 O O . MET A 1 104 ? 0.396 -7.744 -6.253 1.00 95.44 104 MET A O 1
ATOM 787 N N . ALA A 1 105 ? -1.822 -7.380 -6.244 1.00 96.38 105 ALA A N 1
ATOM 788 C CA . ALA A 1 105 ? -2.086 -8.120 -7.477 1.00 96.38 105 ALA A CA 1
ATOM 789 C C . ALA A 1 105 ? -1.356 -7.505 -8.684 1.00 96.38 105 ALA A C 1
ATOM 791 O O . ALA A 1 105 ? -0.680 -8.214 -9.431 1.00 96.38 105 ALA A O 1
ATOM 792 N N . VAL A 1 106 ? -1.418 -6.178 -8.845 1.00 94.31 106 VAL A N 1
ATOM 793 C CA . VAL A 1 106 ? -0.714 -5.468 -9.927 1.00 94.31 106 VAL A CA 1
ATOM 794 C C . VAL A 1 106 ? 0.801 -5.651 -9.825 1.00 94.31 106 VAL A C 1
ATOM 796 O O . VAL A 1 106 ? 1.459 -5.900 -10.834 1.00 94.31 106 VAL A O 1
ATOM 799 N N . LYS A 1 107 ? 1.373 -5.567 -8.619 1.00 92.75 107 LYS A N 1
ATOM 800 C CA . LYS A 1 107 ? 2.814 -5.766 -8.408 1.00 92.75 107 LYS A CA 1
ATOM 801 C C . LYS A 1 107 ? 3.243 -7.205 -8.659 1.00 92.75 107 LYS A C 1
ATOM 803 O O . LYS A 1 107 ? 4.307 -7.406 -9.236 1.00 92.75 107 LYS A O 1
ATOM 808 N N . LEU A 1 108 ? 2.419 -8.184 -8.295 1.00 96.06 108 LEU A N 1
ATOM 809 C CA . LEU A 1 108 ? 2.683 -9.585 -8.602 1.00 96.06 108 LEU A CA 1
ATOM 810 C C . LEU A 1 108 ? 2.696 -9.827 -10.117 1.00 96.06 108 LEU A C 1
ATOM 812 O O . LEU A 1 108 ? 3.634 -10.433 -10.627 1.00 96.06 108 LEU A O 1
ATOM 816 N N . MET A 1 109 ? 1.712 -9.292 -10.848 1.00 96.44 109 MET A N 1
ATOM 817 C CA . MET A 1 109 ? 1.694 -9.367 -12.314 1.00 96.44 109 MET A CA 1
ATOM 818 C C . MET A 1 109 ? 2.926 -8.694 -12.929 1.00 96.44 109 MET A C 1
ATOM 820 O O . MET A 1 109 ? 3.586 -9.282 -13.782 1.00 96.44 109 MET A O 1
ATOM 824 N N . ALA A 1 110 ? 3.282 -7.495 -12.460 1.00 93.94 110 ALA A N 1
ATOM 825 C CA . ALA A 1 110 ? 4.475 -6.788 -12.920 1.00 93.94 110 ALA A CA 1
ATOM 826 C C . ALA A 1 110 ? 5.762 -7.584 -12.648 1.00 93.94 110 ALA A C 1
ATOM 828 O O . ALA A 1 110 ? 6.626 -7.661 -13.518 1.00 93.94 110 ALA A O 1
ATOM 829 N N . LEU A 1 111 ? 5.876 -8.219 -11.476 1.00 95.69 111 LEU A N 1
ATOM 830 C CA . LEU A 1 111 ? 7.016 -9.067 -11.132 1.00 95.69 111 LEU A CA 1
ATOM 831 C C . LEU A 1 111 ? 7.138 -10.246 -12.101 1.00 95.69 111 LEU A C 1
ATOM 833 O O . LEU A 1 111 ? 8.218 -10.486 -12.630 1.00 95.69 111 LEU A O 1
ATOM 837 N N . VAL A 1 112 ? 6.033 -10.945 -12.376 1.00 96.50 112 VAL A N 1
ATOM 838 C CA . VAL A 1 112 ? 6.013 -12.062 -13.331 1.00 96.50 112 VAL A CA 1
ATOM 839 C C . VAL A 1 112 ? 6.441 -11.595 -14.721 1.00 96.50 112 VAL A C 1
ATOM 841 O O . VAL A 1 112 ? 7.292 -12.230 -15.333 1.00 96.50 112 VAL A O 1
ATOM 844 N N . ILE A 1 113 ? 5.920 -10.463 -15.201 1.00 95.50 113 ILE A N 1
ATOM 845 C CA . ILE A 1 113 ? 6.289 -9.897 -16.507 1.00 95.50 113 ILE A CA 1
ATOM 846 C C . ILE A 1 113 ? 7.794 -9.598 -16.580 1.00 95.50 113 ILE A C 1
ATOM 848 O O . ILE A 1 113 ? 8.449 -9.940 -17.567 1.00 95.50 113 ILE A O 1
ATOM 852 N N . VAL A 1 114 ? 8.368 -8.996 -15.535 1.00 94.31 114 VAL A N 1
ATOM 853 C CA . VAL A 1 114 ? 9.803 -8.676 -15.486 1.00 94.31 114 VAL A CA 1
ATOM 854 C C . VAL A 1 114 ? 10.651 -9.949 -15.441 1.00 94.31 114 VAL A C 1
ATOM 856 O O . VAL A 1 114 ? 11.629 -10.047 -16.177 1.00 94.31 114 VAL A O 1
ATOM 859 N N . LEU A 1 115 ? 10.259 -10.957 -14.655 1.00 94.56 115 LEU A N 1
ATOM 860 C CA . LEU A 1 115 ? 10.950 -12.251 -14.599 1.00 94.56 115 LEU A CA 1
ATOM 861 C C . LEU A 1 115 ? 10.851 -13.029 -15.919 1.00 94.56 115 LEU A C 1
ATOM 863 O O . LEU A 1 115 ? 11.806 -13.668 -16.342 1.00 94.56 115 LEU A O 1
ATOM 867 N N . VAL A 1 116 ? 9.718 -12.959 -16.617 1.00 94.94 116 VAL A N 1
ATOM 868 C CA . VAL A 1 116 ? 9.601 -13.526 -17.967 1.00 94.94 116 VAL A CA 1
ATOM 869 C C . VAL A 1 116 ? 10.533 -12.791 -18.930 1.00 94.94 116 VAL A C 1
ATOM 871 O O . VAL A 1 116 ? 11.155 -13.423 -19.777 1.00 94.94 116 VAL A O 1
ATOM 874 N N . THR A 1 117 ? 10.693 -11.477 -18.770 1.00 93.19 117 THR A N 1
ATOM 875 C CA . THR A 1 117 ? 11.573 -10.652 -19.611 1.00 93.19 117 THR A CA 1
ATOM 876 C C . THR A 1 117 ? 13.057 -10.914 -19.374 1.00 93.19 117 THR A C 1
ATOM 878 O O . THR A 1 117 ? 13.831 -10.877 -20.328 1.00 93.19 117 THR A O 1
ATOM 881 N N . THR A 1 118 ? 13.476 -11.258 -18.152 1.00 90.88 118 THR A N 1
ATOM 882 C CA . THR A 1 118 ? 14.874 -11.650 -17.898 1.00 90.88 118 THR A CA 1
ATOM 883 C C . THR A 1 118 ? 15.246 -12.957 -18.602 1.00 90.88 118 THR A C 1
ATOM 885 O O . THR A 1 118 ? 16.374 -13.093 -19.087 1.00 90.88 118 THR A O 1
ATOM 888 N N . VAL A 1 119 ? 14.305 -13.906 -18.680 1.00 93.12 119 VAL A N 1
ATOM 889 C CA . VAL A 1 119 ? 14.498 -15.212 -19.333 1.00 93.12 119 VAL A CA 1
ATOM 890 C C . VAL A 1 119 ? 14.326 -15.107 -20.852 1.00 93.12 119 VAL A C 1
ATOM 892 O O . VAL A 1 119 ? 15.163 -15.610 -21.602 1.00 93.12 119 VAL A O 1
ATOM 895 N N . PHE A 1 120 ? 13.276 -14.418 -21.305 1.00 93.44 120 PHE A N 1
ATOM 896 C CA . PHE A 1 120 ? 12.892 -14.258 -22.708 1.00 93.44 120 PHE A CA 1
ATOM 897 C C . PHE A 1 120 ? 12.883 -12.770 -23.099 1.00 93.44 120 PHE A C 1
ATOM 899 O O . PHE A 1 120 ? 11.822 -12.139 -23.106 1.00 93.44 120 PHE A O 1
ATOM 906 N N . PRO A 1 121 ? 14.048 -12.194 -23.443 1.00 88.75 121 PRO A N 1
ATOM 907 C CA . PRO A 1 121 ? 14.186 -10.757 -23.687 1.00 88.75 121 PRO A CA 1
ATOM 908 C C . PRO A 1 121 ? 13.493 -10.273 -24.970 1.00 88.75 121 PRO A C 1
ATOM 910 O O . PRO A 1 121 ? 13.138 -9.104 -25.062 1.00 88.75 121 PRO A O 1
ATOM 913 N N . ASN A 1 122 ? 13.225 -11.163 -25.930 1.00 91.06 122 ASN A N 1
ATOM 914 C CA . ASN A 1 122 ? 12.578 -10.837 -27.213 1.00 91.06 122 ASN A CA 1
ATOM 915 C C . ASN A 1 122 ? 11.046 -10.703 -27.106 1.00 91.06 122 ASN A C 1
ATOM 917 O O . ASN A 1 122 ? 10.308 -11.132 -27.991 1.00 91.06 122 ASN A O 1
ATOM 921 N N . ASN A 1 123 ? 10.548 -10.176 -25.990 1.00 92.31 123 ASN A N 1
ATOM 922 C CA . ASN A 1 123 ? 9.126 -9.926 -25.776 1.00 92.31 123 ASN A CA 1
ATOM 923 C C . ASN A 1 123 ? 8.833 -8.410 -25.867 1.00 92.31 123 ASN A C 1
ATOM 925 O O . ASN A 1 123 ? 9.767 -7.606 -25.799 1.00 92.31 123 ASN A O 1
ATOM 929 N N . PRO A 1 124 ? 7.563 -7.979 -26.003 1.00 92.44 124 PRO A N 1
ATOM 930 C CA . PRO A 1 124 ? 7.229 -6.559 -26.159 1.00 92.44 124 PRO A CA 1
ATOM 931 C C . PRO A 1 124 ? 7.754 -5.661 -25.029 1.00 92.44 124 PRO A C 1
ATOM 933 O O . PRO A 1 124 ? 8.138 -4.521 -25.272 1.00 92.44 124 PRO A O 1
ATOM 936 N N . VAL A 1 125 ? 7.804 -6.179 -23.799 1.00 89.69 125 VAL A N 1
ATOM 937 C CA . VAL A 1 125 ? 8.310 -5.455 -22.626 1.00 89.69 125 VAL A CA 1
ATOM 938 C C . VAL A 1 125 ? 9.832 -5.352 -22.661 1.00 89.69 125 VAL A C 1
ATOM 940 O O . VAL A 1 125 ? 10.373 -4.293 -22.367 1.00 89.69 125 VAL A O 1
ATOM 943 N N . GLY A 1 126 ? 10.529 -6.409 -23.076 1.00 88.38 126 GLY A N 1
ATOM 944 C CA . GLY A 1 126 ? 11.973 -6.386 -23.291 1.00 88.38 126 GLY A CA 1
ATOM 945 C C . GLY A 1 126 ? 12.375 -5.390 -24.375 1.00 88.38 126 GLY A C 1
ATOM 946 O O . GLY A 1 126 ? 13.268 -4.580 -24.146 1.00 88.38 126 GLY A O 1
ATOM 947 N N . HIS A 1 127 ? 11.650 -5.358 -25.498 1.00 89.12 127 HIS A N 1
ATOM 948 C CA . HIS A 1 127 ? 11.844 -4.345 -26.540 1.00 89.12 127 HIS A CA 1
ATOM 949 C C . HIS A 1 127 ? 11.560 -2.927 -26.042 1.00 89.12 127 HIS A C 1
ATOM 951 O O . HIS A 1 127 ? 12.322 -2.014 -26.347 1.00 89.12 127 HIS A O 1
ATOM 957 N N . TYR A 1 128 ? 10.508 -2.740 -25.24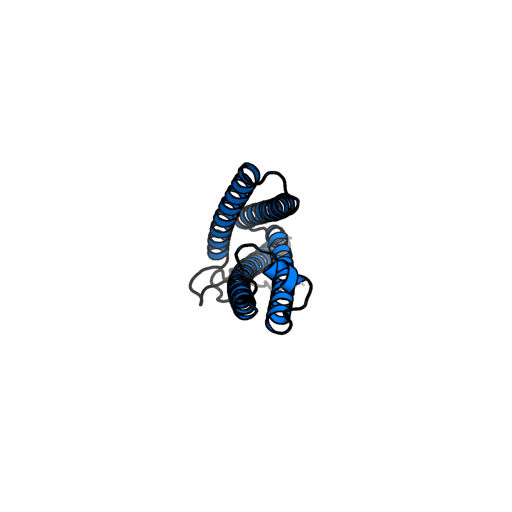0 1.00 87.62 128 TYR A N 1
ATOM 958 C CA . TYR A 1 128 ? 10.234 -1.453 -24.606 1.00 87.62 128 TYR A CA 1
ATOM 959 C C . TYR A 1 128 ? 11.384 -1.021 -23.690 1.00 87.62 128 TYR A C 1
ATOM 961 O O . TYR A 1 128 ? 11.845 0.109 -23.798 1.00 87.62 128 TYR A O 1
ATOM 969 N N . ILE A 1 129 ? 11.907 -1.911 -22.841 1.00 86.50 129 ILE A N 1
ATOM 970 C CA . ILE A 1 129 ? 13.021 -1.582 -21.941 1.00 86.50 129 ILE A CA 1
ATOM 971 C C . ILE A 1 129 ? 14.303 -1.295 -22.730 1.00 86.50 129 ILE A C 1
ATOM 973 O O . ILE A 1 129 ? 14.998 -0.339 -22.412 1.00 86.50 129 ILE A O 1
ATOM 977 N N . MET A 1 130 ? 14.601 -2.068 -23.777 1.00 85.94 130 MET A N 1
ATOM 978 C CA . MET A 1 130 ? 15.743 -1.804 -24.663 1.00 85.94 130 MET A CA 1
ATOM 979 C C . MET A 1 130 ? 15.604 -0.496 -25.452 1.00 85.94 130 MET A C 1
ATOM 981 O O . MET A 1 130 ? 16.609 0.080 -25.844 1.00 85.94 130 MET A O 1
ATOM 985 N N . SER A 1 131 ? 14.377 -0.024 -25.698 1.00 85.75 131 SER A N 1
ATOM 986 C CA . SER A 1 131 ? 14.142 1.271 -26.351 1.00 85.75 131 SER A CA 1
ATOM 987 C C . SER A 1 131 ? 14.416 2.469 -25.438 1.00 85.75 131 SER A C 1
ATOM 989 O O . SER A 1 131 ? 14.432 3.607 -25.904 1.00 85.75 131 SER A O 1
ATOM 991 N N . LEU A 1 132 ? 14.622 2.227 -24.141 1.00 83.25 132 LEU A N 1
ATOM 992 C CA . LEU A 1 132 ? 14.974 3.270 -23.197 1.00 83.25 132 LEU A CA 1
ATOM 993 C C . LEU A 1 132 ? 16.444 3.654 -23.395 1.00 83.25 132 LEU A C 1
ATOM 995 O O . LEU A 1 132 ? 17.327 2.806 -23.329 1.00 83.25 132 LEU A O 1
ATOM 999 N N . GLU A 1 133 ? 16.695 4.950 -23.584 1.00 72.81 133 GLU A N 1
ATOM 1000 C CA . GLU A 1 133 ? 17.994 5.542 -23.961 1.00 72.81 133 GLU A CA 1
ATOM 1001 C C . GLU A 1 133 ? 19.168 5.175 -23.027 1.00 72.81 133 GLU A C 1
ATOM 1003 O O . GLU A 1 133 ? 20.330 5.301 -23.391 1.00 72.81 133 GLU A O 1
ATOM 1008 N N . TYR A 1 134 ? 18.869 4.691 -21.824 1.00 72.00 134 TYR A N 1
ATOM 1009 C CA . TYR A 1 134 ? 19.826 4.315 -20.783 1.00 72.00 134 TYR A CA 1
ATOM 1010 C C . TYR A 1 134 ? 20.242 2.837 -20.790 1.00 72.00 134 TYR A C 1
ATOM 1012 O O . TYR A 1 134 ? 21.069 2.442 -19.968 1.00 72.00 134 TYR A O 1
ATOM 1020 N N . VAL A 1 135 ? 19.678 2.003 -21.666 1.00 77.75 135 VAL A N 1
ATOM 1021 C CA . VAL A 1 135 ? 20.094 0.604 -21.814 1.00 77.75 135 VAL A CA 1
ATOM 1022 C C . VAL A 1 135 ? 20.959 0.496 -23.060 1.00 77.75 135 VAL A C 1
ATOM 1024 O O . VAL A 1 135 ? 20.439 0.477 -24.173 1.00 77.75 135 VAL A O 1
ATOM 1027 N N . ASP A 1 136 ? 22.280 0.389 -22.873 1.00 77.56 136 ASP A N 1
ATOM 1028 C CA . ASP A 1 136 ? 23.176 -0.069 -23.938 1.00 77.56 136 ASP A CA 1
ATOM 1029 C C . ASP A 1 136 ? 22.565 -1.360 -24.477 1.00 77.56 136 ASP A C 1
ATOM 1031 O O . ASP A 1 136 ? 22.387 -2.291 -23.692 1.00 77.56 136 ASP A O 1
ATOM 1035 N N . GLY A 1 137 ? 22.171 -1.398 -25.755 1.00 75.88 137 GLY A N 1
ATOM 1036 C CA . GLY A 1 137 ? 21.306 -2.429 -26.360 1.00 75.88 137 GLY A CA 1
ATOM 1037 C C . GLY A 1 137 ? 21.817 -3.880 -26.307 1.00 75.88 137 GLY A C 1
ATOM 1038 O O . GLY A 1 137 ? 21.308 -4.745 -27.016 1.00 75.88 137 GLY A O 1
ATOM 1039 N N . ASP A 1 138 ? 22.823 -4.153 -25.483 1.00 87.56 138 ASP A N 1
ATOM 1040 C CA . ASP A 1 138 ? 23.267 -5.462 -25.056 1.00 87.56 138 ASP A CA 1
ATOM 1041 C C . ASP A 1 138 ? 22.252 -6.165 -24.128 1.00 87.56 138 ASP A C 1
ATOM 1043 O O . ASP A 1 138 ? 21.615 -5.596 -23.234 1.00 87.56 138 ASP A O 1
ATOM 1047 N N . LEU A 1 139 ? 22.156 -7.479 -24.313 1.00 86.69 139 LEU A N 1
ATOM 1048 C CA . LEU A 1 139 ? 21.316 -8.387 -23.536 1.00 86.69 139 LEU A CA 1
ATOM 1049 C C . LEU A 1 139 ? 21.730 -8.441 -22.060 1.00 86.69 139 LEU A C 1
ATOM 1051 O O . LEU A 1 139 ? 20.879 -8.643 -21.189 1.00 86.69 139 LEU A O 1
ATOM 1055 N N . THR A 1 140 ? 23.021 -8.268 -21.764 1.00 88.56 140 THR A N 1
ATOM 1056 C CA . THR A 1 140 ? 23.536 -8.272 -20.387 1.00 88.56 140 THR A CA 1
ATOM 1057 C C . THR A 1 140 ? 23.004 -7.075 -19.604 1.00 88.56 140 THR A C 1
ATOM 1059 O O . THR A 1 140 ? 22.485 -7.244 -18.498 1.00 88.56 140 THR A O 1
ATOM 1062 N N . SER A 1 141 ? 23.050 -5.885 -20.209 1.00 89.00 141 SER A N 1
ATOM 1063 C CA . SER A 1 141 ? 22.524 -4.643 -19.637 1.00 89.00 141 SER A CA 1
ATOM 1064 C C . SER A 1 141 ? 21.017 -4.728 -19.398 1.00 89.00 141 SER A C 1
ATOM 1066 O O . SER A 1 141 ? 20.549 -4.413 -18.302 1.00 89.00 141 SER A O 1
ATOM 1068 N N . LEU A 1 142 ? 20.252 -5.261 -20.362 1.00 88.75 142 LEU A N 1
ATOM 1069 C CA . LEU A 1 142 ? 18.813 -5.493 -20.191 1.00 88.75 142 LEU A CA 1
ATOM 1070 C C . LEU A 1 142 ? 18.517 -6.396 -18.984 1.00 88.75 142 LEU A C 1
ATOM 1072 O O . LEU A 1 142 ? 17.649 -6.079 -18.166 1.00 88.75 142 LEU A O 1
ATOM 1076 N N . ARG A 1 143 ? 19.227 -7.525 -18.859 1.00 90.44 143 ARG A N 1
ATOM 1077 C CA . ARG A 1 143 ? 19.037 -8.466 -17.743 1.00 90.44 143 ARG A CA 1
ATOM 1078 C C . ARG A 1 143 ? 19.356 -7.823 -16.400 1.00 90.44 143 ARG A C 1
ATOM 1080 O O . ARG A 1 143 ? 18.620 -8.051 -15.441 1.00 90.44 143 ARG A O 1
ATOM 1087 N N . PHE A 1 144 ? 20.408 -7.009 -16.335 1.00 91.12 144 PHE A N 1
ATOM 1088 C CA . PHE A 1 144 ? 20.771 -6.271 -15.128 1.00 91.12 144 PHE A CA 1
ATOM 1089 C C . PHE A 1 144 ? 19.678 -5.273 -14.722 1.00 91.12 144 PHE A C 1
ATOM 1091 O O . PHE A 1 144 ? 19.230 -5.288 -13.575 1.00 91.12 144 PHE A O 1
ATOM 1098 N N . VAL A 1 145 ? 19.178 -4.473 -15.669 1.00 91.12 145 VAL A N 1
ATOM 1099 C CA . VAL A 1 145 ? 18.092 -3.507 -15.430 1.00 91.12 145 VAL A CA 1
ATOM 1100 C C . VAL A 1 145 ? 16.811 -4.211 -14.987 1.00 91.12 145 VAL A C 1
ATOM 1102 O O . VAL A 1 145 ? 16.203 -3.820 -13.992 1.00 91.12 145 VAL A O 1
ATOM 1105 N N . CYS A 1 146 ? 16.421 -5.295 -15.659 1.00 91.75 146 CYS A N 1
ATOM 1106 C CA . CYS A 1 146 ? 15.258 -6.088 -15.262 1.00 91.75 146 CYS A CA 1
ATOM 1107 C C . CYS A 1 146 ? 15.432 -6.696 -13.860 1.00 91.75 146 CYS A C 1
ATOM 1109 O O . CYS A 1 146 ? 14.492 -6.688 -13.066 1.00 91.75 146 CYS A O 1
ATOM 1111 N N . GLY A 1 147 ? 16.634 -7.174 -13.523 1.00 92.38 147 GLY A N 1
ATOM 1112 C CA . GLY A 1 147 ? 16.965 -7.646 -12.179 1.00 92.38 147 GLY A CA 1
ATOM 1113 C C . GLY A 1 147 ? 16.808 -6.551 -11.121 1.00 92.38 147 GLY A C 1
ATOM 1114 O O . GLY A 1 147 ? 16.160 -6.773 -10.099 1.00 92.38 147 GLY A O 1
ATOM 1115 N N . ALA A 1 148 ? 17.319 -5.347 -11.388 1.00 93.25 148 ALA A N 1
ATOM 1116 C CA . ALA A 1 148 ? 17.165 -4.198 -10.497 1.00 93.25 148 ALA A CA 1
ATOM 1117 C C . ALA A 1 148 ? 15.687 -3.810 -10.307 1.00 93.25 148 ALA A C 1
ATOM 1119 O O . ALA A 1 148 ? 15.237 -3.622 -9.176 1.00 93.25 148 ALA A O 1
ATOM 1120 N N . ILE A 1 149 ? 14.904 -3.769 -11.392 1.00 93.06 149 ILE A N 1
ATOM 1121 C CA . ILE A 1 149 ? 13.457 -3.512 -11.338 1.00 93.06 149 ILE A CA 1
ATOM 1122 C C . ILE A 1 149 ? 12.751 -4.582 -10.495 1.00 93.06 149 ILE A C 1
ATOM 1124 O O . ILE A 1 149 ? 11.922 -4.242 -9.649 1.00 93.06 149 ILE A O 1
ATOM 1128 N N . ALA A 1 150 ? 13.090 -5.862 -10.674 1.00 95.19 150 ALA A N 1
ATOM 1129 C CA . ALA A 1 150 ? 12.507 -6.950 -9.895 1.00 95.19 150 ALA A CA 1
ATOM 1130 C C . ALA A 1 150 ? 12.783 -6.787 -8.392 1.00 95.19 150 ALA A C 1
ATOM 1132 O O . ALA A 1 150 ? 11.859 -6.911 -7.589 1.00 95.19 150 ALA A O 1
ATOM 1133 N N . VAL A 1 151 ? 14.015 -6.432 -8.006 1.00 95.81 151 VAL A N 1
ATOM 1134 C CA . VAL A 1 151 ? 14.372 -6.160 -6.601 1.00 95.81 151 VAL A CA 1
ATOM 1135 C C . VAL A 1 151 ? 13.530 -5.018 -6.031 1.00 95.81 151 VAL A C 1
ATOM 1137 O O . VAL A 1 151 ? 12.964 -5.156 -4.947 1.00 95.81 151 VAL A O 1
ATOM 1140 N N . VAL A 1 152 ? 13.376 -3.915 -6.769 1.00 95.25 152 VAL A N 1
ATOM 1141 C CA . VAL A 1 152 ? 12.532 -2.788 -6.341 1.00 95.25 152 VAL A CA 1
ATOM 1142 C C . VAL A 1 152 ? 11.075 -3.225 -6.166 1.00 95.25 152 VAL A C 1
ATOM 1144 O O . VAL A 1 152 ? 10.449 -2.874 -5.165 1.00 95.25 152 VAL A O 1
ATOM 1147 N N . ILE A 1 153 ? 10.529 -4.026 -7.088 1.00 95.00 153 ILE A N 1
ATOM 1148 C CA . ILE A 1 153 ? 9.160 -4.549 -6.976 1.00 95.00 153 ILE A CA 1
ATOM 1149 C C . ILE A 1 153 ? 9.002 -5.408 -5.716 1.00 95.00 153 ILE A C 1
ATOM 1151 O O . ILE A 1 153 ? 8.022 -5.231 -4.996 1.00 95.00 153 ILE A O 1
ATOM 1155 N N . VAL A 1 154 ? 9.961 -6.290 -5.414 1.00 96.38 154 VAL A N 1
ATOM 1156 C CA . VAL A 1 154 ? 9.942 -7.141 -4.211 1.00 96.38 154 VAL A CA 1
ATOM 1157 C C . VAL A 1 154 ? 9.979 -6.303 -2.931 1.00 96.38 154 VAL A C 1
ATOM 1159 O O . VAL A 1 154 ? 9.204 -6.557 -2.007 1.00 96.38 154 VAL A O 1
ATOM 1162 N N . LEU A 1 155 ? 10.823 -5.269 -2.878 1.00 95.75 155 LEU A N 1
ATOM 1163 C CA . LEU A 1 155 ? 10.887 -4.360 -1.731 1.00 95.75 155 LEU A CA 1
ATOM 1164 C C . LEU A 1 155 ? 9.562 -3.616 -1.528 1.00 95.75 155 LEU A C 1
ATOM 1166 O O . LEU A 1 155 ? 9.038 -3.570 -0.416 1.00 95.75 155 LEU A O 1
ATOM 1170 N N . VAL A 1 156 ? 8.978 -3.088 -2.606 1.00 93.31 156 VAL A N 1
ATOM 1171 C CA . VAL A 1 156 ? 7.667 -2.426 -2.552 1.00 93.31 156 VAL A CA 1
ATOM 1172 C C . VAL A 1 156 ? 6.577 -3.406 -2.111 1.00 93.31 156 VAL A C 1
ATOM 1174 O O . VAL A 1 156 ? 5.739 -3.051 -1.286 1.00 93.31 156 VAL A O 1
ATOM 1177 N N . PHE A 1 157 ? 6.602 -4.646 -2.599 1.00 93.88 157 PHE A N 1
ATOM 1178 C CA . PHE A 1 157 ? 5.657 -5.692 -2.208 1.00 93.88 157 PHE A CA 1
ATOM 1179 C C . PHE A 1 157 ? 5.723 -5.987 -0.703 1.00 93.88 157 PHE A C 1
ATOM 1181 O O . PHE A 1 157 ? 4.688 -6.071 -0.039 1.00 93.88 157 PHE A O 1
ATOM 1188 N N . ALA A 1 158 ? 6.929 -6.069 -0.133 1.00 94.75 158 ALA A N 1
ATOM 1189 C CA . ALA A 1 158 ? 7.119 -6.246 1.304 1.00 94.75 158 ALA A CA 1
ATOM 1190 C C . ALA A 1 158 ? 6.543 -5.069 2.113 1.00 94.75 158 ALA A C 1
ATOM 1192 O O . ALA A 1 158 ? 5.840 -5.289 3.101 1.00 94.75 158 ALA A O 1
ATOM 1193 N N . VAL A 1 159 ? 6.774 -3.828 1.669 1.00 94.56 159 VAL A N 1
ATOM 1194 C CA . VAL A 1 159 ? 6.238 -2.619 2.321 1.00 94.56 159 VAL A CA 1
ATOM 1195 C C . VAL A 1 159 ? 4.708 -2.588 2.276 1.00 94.56 159 VAL A C 1
ATOM 1197 O O . VAL A 1 159 ? 4.076 -2.338 3.302 1.00 94.56 159 VAL A O 1
ATOM 1200 N N . VAL A 1 160 ? 4.097 -2.891 1.126 1.00 94.44 160 VAL A N 1
ATOM 1201 C CA . VAL A 1 160 ? 2.630 -2.936 0.990 1.00 94.44 160 VAL A CA 1
ATOM 1202 C C . VAL A 1 160 ? 2.037 -4.053 1.849 1.00 94.44 160 VAL A C 1
ATOM 1204 O O . VAL A 1 160 ? 1.040 -3.830 2.531 1.00 94.44 160 VAL A O 1
ATOM 1207 N N . THR A 1 161 ? 2.676 -5.225 1.895 1.00 95.56 161 THR A N 1
ATOM 1208 C CA . THR A 1 161 ? 2.256 -6.335 2.769 1.00 95.56 161 THR A CA 1
ATOM 1209 C C . THR A 1 161 ? 2.289 -5.929 4.239 1.00 95.56 161 THR A C 1
ATOM 1211 O O . THR A 1 161 ? 1.349 -6.195 4.989 1.00 95.56 161 THR A O 1
ATOM 1214 N N . TRP A 1 162 ? 3.368 -5.266 4.662 1.00 95.31 162 TRP A N 1
ATOM 1215 C CA . TRP A 1 162 ? 3.519 -4.769 6.025 1.00 95.31 162 TRP A CA 1
ATOM 1216 C C . TRP A 1 162 ? 2.439 -3.738 6.375 1.00 95.31 162 TRP A C 1
ATOM 1218 O O . TRP A 1 162 ? 1.788 -3.869 7.414 1.00 95.31 162 TRP A O 1
ATOM 1228 N N . PHE A 1 163 ? 2.191 -2.775 5.483 1.00 95.88 163 PHE A N 1
ATOM 1229 C CA . PHE A 1 163 ? 1.133 -1.777 5.639 1.00 95.88 163 PHE A CA 1
ATOM 1230 C C . PHE A 1 163 ? -0.250 -2.435 5.745 1.00 95.88 163 PHE A C 1
ATOM 1232 O O . PHE A 1 163 ? -0.980 -2.190 6.705 1.00 95.88 163 PHE A O 1
ATOM 1239 N N . MET A 1 164 ? -0.581 -3.338 4.816 1.00 96.31 164 MET A N 1
ATOM 1240 C CA . MET A 1 164 ? -1.847 -4.075 4.801 1.00 96.31 164 MET A CA 1
ATOM 1241 C C . MET A 1 164 ? -2.060 -4.849 6.104 1.00 96.31 164 MET A C 1
ATOM 1243 O O . MET A 1 164 ? -3.142 -4.795 6.685 1.00 96.31 164 MET A O 1
ATOM 1247 N N . ARG A 1 165 ? -1.021 -5.534 6.600 1.00 96.25 165 ARG A N 1
ATOM 1248 C CA . ARG A 1 165 ? -1.081 -6.285 7.859 1.00 96.25 165 ARG A CA 1
ATOM 1249 C C . ARG A 1 165 ? -1.397 -5.380 9.049 1.00 96.25 165 ARG A C 1
ATOM 1251 O O . ARG A 1 165 ? -2.221 -5.753 9.878 1.00 96.25 165 ARG A O 1
ATOM 1258 N N . ILE A 1 166 ? -0.759 -4.213 9.149 1.00 96.81 166 ILE A N 1
ATOM 1259 C CA . ILE A 1 166 ? -1.026 -3.252 10.230 1.00 96.81 166 ILE A CA 1
ATOM 1260 C C . ILE A 1 166 ? -2.469 -2.749 10.165 1.00 96.81 166 ILE A C 1
ATOM 1262 O O . ILE A 1 166 ? -3.168 -2.758 11.180 1.00 96.81 166 ILE A O 1
ATOM 1266 N N . THR A 1 167 ? -2.928 -2.354 8.978 1.00 97.00 167 THR A N 1
ATOM 1267 C CA . THR A 1 167 ? -4.295 -1.861 8.776 1.00 97.00 167 THR A CA 1
ATOM 1268 C C . THR A 1 167 ? -5.325 -2.941 9.106 1.00 97.00 167 THR A C 1
ATOM 1270 O O . THR A 1 167 ? -6.304 -2.656 9.789 1.00 97.00 167 THR A O 1
ATOM 1273 N N . PHE A 1 168 ? -5.070 -4.196 8.722 1.00 97.81 168 PHE A N 1
ATOM 1274 C CA . PHE A 1 168 ? -5.943 -5.330 9.031 1.00 97.81 168 PHE A CA 1
ATOM 1275 C C . PHE A 1 168 ? -6.022 -5.621 10.535 1.00 97.81 168 PHE A C 1
ATOM 1277 O O . PHE A 1 168 ? -7.108 -5.842 11.065 1.00 97.81 168 PHE A O 1
ATOM 1284 N N . LEU A 1 169 ? -4.893 -5.576 11.251 1.00 96.75 169 LEU A N 1
ATOM 1285 C CA . LEU A 1 169 ? -4.893 -5.730 12.709 1.00 96.75 169 LEU A CA 1
ATOM 1286 C C . LEU A 1 169 ? -5.689 -4.614 13.396 1.00 96.75 169 LEU A C 1
ATOM 1288 O O . LEU A 1 169 ? -6.407 -4.882 14.356 1.00 96.75 169 LEU A O 1
ATOM 1292 N N . CYS A 1 170 ? -5.586 -3.378 12.899 1.00 97.56 170 CYS A N 1
ATOM 1293 C CA . CYS A 1 170 ? -6.360 -2.257 13.427 1.00 97.56 170 CYS A CA 1
ATOM 1294 C C . CYS A 1 170 ? -7.858 -2.394 13.121 1.00 97.56 170 CYS A C 1
ATOM 1296 O O . CYS A 1 170 ? -8.679 -2.113 13.989 1.00 97.56 170 CYS A O 1
ATOM 1298 N N . TYR A 1 171 ? -8.204 -2.863 11.919 1.00 98.00 171 TYR A N 1
ATOM 1299 C CA . TYR A 1 171 ? -9.577 -3.180 11.527 1.00 98.00 171 TYR A CA 1
ATOM 1300 C C . TYR A 1 171 ? -10.191 -4.226 12.460 1.00 98.00 171 TYR A C 1
ATOM 1302 O O . TYR A 1 171 ? -11.259 -3.993 13.023 1.00 98.00 171 TYR A O 1
ATOM 1310 N N . ARG A 1 172 ? -9.483 -5.339 12.693 1.00 97.56 172 ARG A N 1
ATOM 1311 C CA . ARG A 1 172 ? -9.953 -6.392 13.599 1.00 97.56 172 ARG A CA 1
ATOM 1312 C C . ARG A 1 172 ? -10.130 -5.869 15.022 1.00 97.56 172 ARG A C 1
ATOM 1314 O O . ARG A 1 172 ? -11.163 -6.102 15.625 1.00 97.56 172 ARG A O 1
ATOM 1321 N N . TYR A 1 173 ? -9.163 -5.098 15.521 1.00 97.62 173 TYR A N 1
ATOM 1322 C CA . TYR A 1 173 ? -9.260 -4.473 16.840 1.00 97.62 173 TYR A CA 1
ATOM 1323 C C . TYR A 1 173 ? -10.514 -3.595 16.992 1.00 97.62 173 TYR A C 1
ATOM 1325 O O . TYR A 1 173 ? -11.196 -3.694 18.006 1.00 97.62 173 TYR A O 1
ATOM 1333 N N . PHE A 1 174 ? -10.829 -2.746 16.007 1.00 98.00 174 PHE A N 1
ATOM 1334 C CA . PHE A 1 174 ? -12.038 -1.916 16.065 1.00 98.00 174 PHE A CA 1
ATOM 1335 C C . PHE A 1 174 ? -13.321 -2.735 15.934 1.00 98.00 174 PHE A C 1
ATOM 1337 O O . PHE A 1 174 ? -14.260 -2.465 16.673 1.00 98.00 174 PHE A O 1
ATOM 1344 N N . THR A 1 175 ? -13.328 -3.766 15.086 1.00 97.69 175 THR A N 1
ATOM 1345 C CA . THR A 1 175 ? -14.468 -4.690 14.956 1.00 97.69 175 THR A CA 1
ATOM 1346 C C . THR A 1 175 ? -14.778 -5.353 16.302 1.00 97.69 175 THR A C 1
ATOM 1348 O O . THR A 1 175 ? -15.885 -5.220 16.817 1.00 97.69 175 THR A O 1
ATOM 1351 N N . ASP A 1 176 ? -13.772 -5.971 16.927 1.00 96.88 176 ASP A N 1
ATOM 1352 C CA . ASP A 1 176 ? -13.927 -6.687 18.198 1.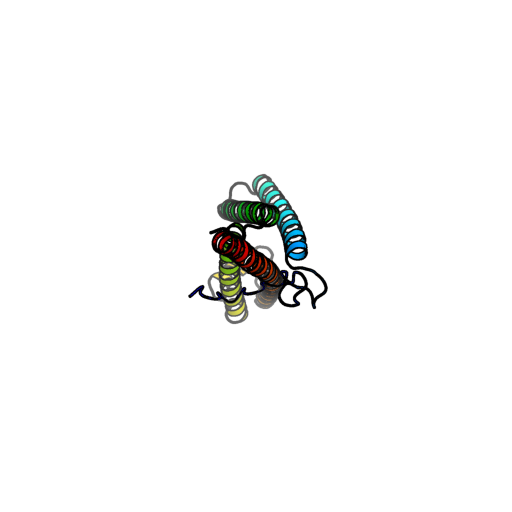00 96.88 176 ASP A CA 1
ATOM 1353 C C . ASP A 1 176 ? -14.322 -5.727 19.341 1.00 96.88 176 ASP A C 1
ATOM 1355 O O . ASP A 1 176 ? -15.137 -6.054 20.207 1.00 96.88 176 ASP A O 1
ATOM 1359 N N . LEU A 1 177 ? -13.766 -4.509 19.344 1.00 96.00 177 LEU A N 1
ATOM 1360 C CA . LEU A 1 177 ? -14.095 -3.475 20.327 1.00 96.00 177 LEU A CA 1
ATOM 1361 C C . LEU A 1 177 ? -15.537 -2.970 20.173 1.00 96.00 177 LEU A C 1
ATOM 1363 O O . LEU A 1 177 ? -16.216 -2.737 21.176 1.00 96.00 177 LEU A O 1
ATOM 1367 N N . ASN A 1 178 ? -16.004 -2.781 18.940 1.00 95.81 178 ASN A N 1
ATOM 1368 C CA . ASN A 1 178 ? -17.351 -2.295 18.664 1.00 95.81 178 ASN A CA 1
ATOM 1369 C C . ASN A 1 178 ? -18.404 -3.382 18.919 1.00 95.81 178 ASN A C 1
ATOM 1371 O O . ASN A 1 178 ? -19.442 -3.076 19.506 1.00 95.81 178 ASN A O 1
ATOM 1375 N N . GLU A 1 179 ? -18.104 -4.648 18.624 1.00 95.00 179 GLU A N 1
ATOM 1376 C CA . GLU A 1 179 ? -18.938 -5.791 19.015 1.00 95.00 179 GLU A CA 1
ATOM 1377 C C . GLU A 1 179 ? -19.072 -5.892 20.544 1.00 95.00 179 GLU A C 1
ATOM 1379 O O . GLU A 1 179 ? -20.177 -5.997 21.081 1.00 95.00 179 GLU A O 1
ATOM 1384 N N . TYR A 1 180 ? -17.957 -5.770 21.272 1.00 93.62 180 TYR A N 1
ATOM 1385 C CA . TYR A 1 180 ? -17.971 -5.745 22.733 1.00 93.62 180 TYR A CA 1
ATOM 1386 C C . TYR A 1 180 ? -18.838 -4.601 23.289 1.00 93.62 180 TYR A C 1
ATOM 1388 O O . TYR A 1 180 ? -19.655 -4.816 24.186 1.00 93.62 180 TYR A O 1
ATOM 1396 N N . ARG A 1 181 ? -18.703 -3.385 22.740 1.00 92.81 181 ARG A N 1
ATOM 1397 C CA . ARG A 1 181 ? -19.518 -2.220 23.134 1.00 92.81 181 ARG A CA 1
ATOM 1398 C C . ARG A 1 181 ? -21.005 -2.441 22.861 1.00 92.81 181 ARG A C 1
ATOM 1400 O O . ARG A 1 181 ? -21.818 -2.101 23.717 1.00 92.81 181 ARG A O 1
ATOM 1407 N N . ALA A 1 182 ? -21.359 -3.022 21.716 1.00 91.00 182 ALA A N 1
ATOM 1408 C CA . ALA A 1 182 ? -22.746 -3.322 21.369 1.00 91.00 182 ALA A CA 1
ATOM 1409 C C . ALA A 1 182 ? -23.380 -4.306 22.368 1.00 91.00 182 ALA A C 1
ATOM 1411 O O . ALA A 1 182 ? -24.485 -4.067 22.857 1.00 91.00 182 ALA A O 1
ATOM 1412 N N . ASN A 1 183 ? -22.648 -5.354 22.754 1.00 88.44 183 ASN A N 1
ATOM 1413 C CA . ASN A 1 183 ? -23.117 -6.341 23.730 1.00 88.44 183 ASN A CA 1
ATOM 1414 C C . ASN A 1 183 ? -23.366 -5.739 25.125 1.00 88.44 183 ASN A C 1
ATOM 1416 O O . ASN A 1 183 ? -24.296 -6.155 25.816 1.00 88.44 183 ASN A O 1
ATOM 1420 N N . LEU A 1 184 ? -22.584 -4.733 25.536 1.00 85.56 184 LEU A N 1
ATOM 1421 C CA . LEU A 1 184 ? -22.813 -4.025 26.801 1.00 85.56 184 LEU A CA 1
ATOM 1422 C C . LEU A 1 184 ? -24.107 -3.201 26.800 1.00 85.56 184 LEU A C 1
ATOM 1424 O O . LEU A 1 184 ? -24.779 -3.140 27.827 1.00 85.56 184 LEU A O 1
ATOM 1428 N N . VAL A 1 185 ? -24.455 -2.579 25.669 1.00 82.31 185 VAL A N 1
ATOM 1429 C CA . VAL A 1 185 ? -25.690 -1.787 25.535 1.00 82.31 185 VAL A CA 1
ATOM 1430 C C . VAL A 1 185 ? -26.920 -2.692 25.568 1.00 82.31 185 VAL A C 1
ATOM 1432 O O . VAL A 1 185 ? -27.870 -2.413 26.286 1.00 82.31 185 VAL A O 1
ATOM 1435 N N . VAL A 1 186 ? -26.890 -3.820 24.857 1.00 77.44 186 VAL A N 1
ATOM 1436 C CA . VAL A 1 186 ? -28.009 -4.778 24.876 1.00 77.44 186 VAL A CA 1
ATOM 1437 C C . VAL A 1 186 ? -28.179 -5.399 26.267 1.00 77.44 186 VAL A C 1
ATOM 1439 O O . VAL A 1 186 ? -29.297 -5.553 26.754 1.00 77.44 186 VAL A O 1
ATOM 1442 N N . GLY A 1 187 ? -27.075 -5.723 26.949 1.00 70.69 187 GLY A N 1
ATOM 1443 C CA . GLY A 1 187 ? -27.119 -6.276 28.303 1.00 70.69 187 GLY A CA 1
ATOM 1444 C C . GLY A 1 187 ? -27.712 -5.322 29.347 1.00 70.69 187 GLY A C 1
ATOM 1445 O O . GLY A 1 187 ? -28.371 -5.785 30.277 1.00 70.69 187 GLY A O 1
ATOM 1446 N N . SER A 1 188 ? -27.519 -4.005 29.206 1.00 67.19 188 SER A N 1
ATOM 1447 C CA . SER A 1 188 ? -28.074 -3.027 30.150 1.00 67.19 188 SER A CA 1
ATOM 1448 C C . SER A 1 188 ? -29.581 -2.819 29.984 1.00 67.19 188 SER A C 1
ATOM 1450 O O . SER A 1 188 ? -30.267 -2.611 30.985 1.00 67.19 188 SER A O 1
ATOM 1452 N N . GLU A 1 189 ? -30.118 -2.936 28.766 1.00 69.81 189 GLU A N 1
ATOM 1453 C CA . GLU A 1 189 ? -31.565 -2.865 28.515 1.00 69.81 189 GLU A CA 1
ATOM 1454 C C . GLU A 1 189 ? -32.323 -4.034 29.160 1.00 69.81 189 GLU A C 1
ATOM 1456 O O . GLU A 1 189 ? -33.403 -3.840 29.713 1.00 69.81 189 GLU A O 1
ATOM 1461 N N . VAL A 1 190 ? -31.738 -5.237 29.168 1.00 60.28 190 VAL A N 1
ATOM 1462 C CA . VAL A 1 190 ? -32.362 -6.441 29.751 1.00 60.28 190 VAL A CA 1
ATOM 1463 C C . VAL A 1 190 ? -32.426 -6.389 31.283 1.00 60.28 190 VAL A C 1
ATOM 1465 O O . VAL A 1 190 ? -33.328 -6.968 31.877 1.00 60.28 190 VAL A O 1
ATOM 1468 N N . VAL A 1 191 ? -31.489 -5.700 31.942 1.00 58.00 191 VAL A N 1
ATOM 1469 C CA . VAL A 1 191 ? -31.455 -5.575 33.415 1.00 58.00 191 VAL A CA 1
ATOM 1470 C C . VAL A 1 191 ? -32.370 -4.447 33.921 1.00 58.00 191 VAL A C 1
ATOM 1472 O O . VAL A 1 191 ? -32.707 -4.412 35.103 1.00 58.00 191 VAL A O 1
ATOM 1475 N N . GLY A 1 192 ? -32.774 -3.520 33.047 1.00 55.16 192 GLY A N 1
ATOM 1476 C CA . GLY A 1 192 ? -33.607 -2.363 33.391 1.00 55.16 192 GLY A CA 1
ATOM 1477 C C . GLY A 1 192 ? -35.125 -2.569 33.282 1.00 55.16 192 GLY A C 1
ATOM 1478 O O . GLY A 1 192 ? -35.860 -1.633 33.600 1.00 55.16 192 GLY A O 1
ATOM 1479 N N . ALA A 1 193 ? -35.585 -3.738 32.828 1.00 49.53 193 ALA A N 1
ATOM 1480 C CA . ALA A 1 193 ? -36.998 -4.095 32.647 1.00 49.53 193 ALA A CA 1
ATOM 1481 C C . ALA A 1 193 ? -37.473 -5.103 33.704 1.00 49.53 193 ALA A C 1
ATOM 1483 O O . ALA A 1 193 ? -38.641 -4.979 34.140 1.00 49.53 193 ALA A O 1
#

pLDDT: mean 90.04, std 11.15, range [46.56, 98.19]

Secondary structure (DSSP, 8-state):
----------PPP-TT-GGGEETTTTEEHHHHHHHHHHHHHHHHHHHHHHHHHHHHHH---HHHHHHHHHHHHHHHHHHHHHHHHHHT-GGGGHHHHHHHHHHHHHHHHHHHHHHHHHH--SSHHHHHHHTSTTS-SSHHHHHHHHHHHHHHHHHHHHHHHHHHHHHHHHHHHHHHHHHHHHHHHHHHHHH--

Organism: NCBI:txid289476

Sequence (193 aa):
MPLCYPTYYVGPFDHYNPQYMCCCGSMHARKAAFYAACLAMAVVVLSLIGIAVSFSICGVHSVNVSLGVIAFIGLLCILLMFEGLRKEAEEMLVPPLILSVAFMAVKLMALVIVLVTTVFPNNPVGHYIMSLEYVDGDLTSLRFVCGAIAVVIVLVFAVVTWFMRITFLCYRYFTDLNEYRANLVVGSEVVGA

Radius of gyration: 24.1 Å; chains: 1; bounding box: 65×40×67 Å

Foldseek 3Di:
DDDPDPQPPDDDDDQQPQLQADDNSPDGLLVVLVVLLVVLLVVLVVQLVVLVVCCVPVNDDPVSVVSNVLSVLSVVLSVLSVVCSVVLPLVSLVSLLVNLVVVLVVLVVVLVVLVVCLVPLPDPVNVVQCPPPPQPNDNVSSNVVSVVVNVVSVVVSVSSVSSSVSSVSSSVSSVVVVVSVVVVVVSVVVVVD